Protein AF-A0A0F9LXF5-F1 (afdb_monomer)

Structure (mmCIF, N/CA/C/O backbone):
data_AF-A0A0F9LXF5-F1
#
_entry.id   AF-A0A0F9LXF5-F1
#
loop_
_atom_site.group_PDB
_atom_site.id
_atom_site.type_symbol
_atom_site.label_atom_id
_atom_site.label_alt_id
_atom_site.label_comp_id
_atom_site.label_asym_id
_atom_site.label_entity_id
_atom_site.label_seq_id
_atom_site.pdbx_PDB_ins_code
_atom_site.Cartn_x
_atom_site.Cartn_y
_atom_site.Cartn_z
_atom_site.occupancy
_atom_site.B_iso_or_equiv
_atom_site.auth_seq_id
_atom_site.auth_comp_id
_atom_site.auth_asym_id
_atom_site.auth_atom_id
_atom_site.pdbx_PDB_model_num
ATOM 1 N N . LEU A 1 1 ? 42.926 25.439 -6.294 1.00 53.28 1 LEU A N 1
ATOM 2 C CA . LEU A 1 1 ? 42.574 25.964 -4.947 1.00 53.28 1 LEU A CA 1
ATOM 3 C C . LEU A 1 1 ? 41.139 26.490 -4.912 1.00 53.28 1 LEU A C 1
ATOM 5 O O . LEU A 1 1 ? 40.412 26.083 -4.019 1.00 53.28 1 LEU A O 1
ATOM 9 N N . LYS A 1 2 ? 40.714 27.296 -5.898 1.00 49.69 2 LYS A N 1
ATOM 10 C CA . LYS A 1 2 ? 39.335 27.801 -6.034 1.00 49.69 2 LYS A CA 1
ATOM 11 C C . LYS A 1 2 ? 38.278 26.681 -6.159 1.00 49.69 2 LYS A C 1
ATOM 13 O O . LYS A 1 2 ? 37.368 26.629 -5.345 1.00 49.69 2 LYS A O 1
ATOM 18 N N . ASP A 1 3 ? 38.524 25.688 -7.016 1.00 55.06 3 ASP A N 1
ATOM 19 C CA . ASP A 1 3 ? 37.596 24.559 -7.252 1.00 55.06 3 ASP A CA 1
ATOM 20 C C . ASP A 1 3 ? 37.385 23.646 -6.032 1.00 55.06 3 ASP A C 1
ATOM 22 O O . ASP A 1 3 ? 36.335 23.033 -5.864 1.00 55.06 3 ASP A O 1
ATOM 26 N N . LYS A 1 4 ? 38.386 23.555 -5.145 1.00 49.53 4 LYS A N 1
ATOM 27 C CA . LYS A 1 4 ? 38.306 22.727 -3.932 1.00 49.53 4 LYS A CA 1
ATOM 28 C C . LYS A 1 4 ? 37.490 23.421 -2.839 1.00 49.53 4 LYS A C 1
ATOM 30 O O . LYS A 1 4 ? 36.752 22.753 -2.129 1.00 49.53 4 LYS A O 1
ATOM 35 N N . ALA A 1 5 ? 37.597 24.748 -2.742 1.00 59.91 5 ALA A N 1
ATOM 36 C CA . ALA A 1 5 ? 36.804 25.559 -1.823 1.00 59.91 5 ALA A CA 1
ATOM 37 C C . ALA A 1 5 ? 35.331 25.637 -2.261 1.00 59.91 5 ALA A C 1
ATOM 39 O O . ALA A 1 5 ? 34.446 25.508 -1.421 1.00 59.91 5 ALA A O 1
ATOM 40 N N . GLU A 1 6 ? 35.068 25.754 -3.567 1.00 57.28 6 GLU A N 1
ATOM 41 C CA . GLU A 1 6 ? 33.707 25.701 -4.122 1.00 57.28 6 GLU A CA 1
ATOM 42 C C . GLU A 1 6 ? 33.060 24.322 -3.909 1.00 57.28 6 GLU A C 1
ATOM 44 O O . GLU A 1 6 ? 31.918 24.250 -3.461 1.00 57.28 6 GLU A O 1
ATOM 49 N N . ALA A 1 7 ? 33.799 23.224 -4.113 1.00 48.12 7 ALA A N 1
ATOM 50 C CA . ALA A 1 7 ? 33.309 21.871 -3.832 1.00 48.12 7 ALA A CA 1
ATOM 51 C C . ALA A 1 7 ? 33.022 21.631 -2.337 1.00 48.12 7 ALA A C 1
ATOM 53 O O . ALA A 1 7 ? 32.043 20.976 -1.982 1.00 48.12 7 ALA A O 1
ATOM 54 N N . GLU A 1 8 ? 33.854 22.171 -1.444 1.00 48.72 8 GLU A N 1
ATOM 55 C CA . GLU A 1 8 ? 33.667 22.041 0.004 1.00 48.72 8 GLU A CA 1
ATOM 56 C C . GLU A 1 8 ? 32.486 22.888 0.509 1.00 48.72 8 GLU A C 1
ATOM 58 O O . GLU A 1 8 ? 31.753 22.470 1.406 1.00 48.72 8 GLU A O 1
ATOM 63 N N . GLN A 1 9 ? 32.259 24.057 -0.096 1.00 51.59 9 GLN A N 1
ATOM 64 C CA . GLN A 1 9 ? 31.122 24.923 0.203 1.00 51.59 9 GLN A CA 1
ATOM 65 C C . GLN A 1 9 ? 29.806 24.334 -0.330 1.00 51.59 9 GLN A C 1
ATOM 67 O O . GLN A 1 9 ? 28.830 24.294 0.416 1.00 51.59 9 GLN A O 1
ATOM 72 N N . LEU A 1 10 ? 29.807 23.772 -1.546 1.00 46.97 10 LEU A N 1
ATOM 73 C CA . LEU A 1 10 ? 28.697 22.978 -2.090 1.00 46.97 10 LEU A CA 1
ATOM 74 C C . LEU A 1 10 ? 28.394 21.758 -1.216 1.00 46.97 10 LEU A C 1
ATOM 76 O O . LEU A 1 10 ? 27.234 21.486 -0.938 1.00 46.97 10 LEU A O 1
ATOM 80 N N . SER A 1 11 ? 29.417 21.048 -0.730 1.00 36.66 11 SER A N 1
ATOM 81 C CA . SER A 1 11 ? 29.239 19.903 0.169 1.00 36.66 11 SER A CA 1
ATOM 82 C C . SER A 1 11 ? 28.627 20.308 1.513 1.00 36.66 11 SER A C 1
ATOM 84 O O . SER A 1 11 ? 27.699 19.650 1.974 1.00 36.66 11 SER A O 1
ATOM 86 N N . LYS A 1 12 ? 29.086 21.404 2.129 1.00 47.91 12 LYS A N 1
ATOM 87 C CA . LYS A 1 12 ? 28.507 21.921 3.383 1.00 47.91 12 LYS A CA 1
ATOM 88 C C . LYS A 1 12 ? 27.083 22.432 3.190 1.00 47.91 12 LYS A C 1
ATOM 90 O O . LYS A 1 12 ? 26.243 22.194 4.053 1.00 47.91 12 LYS A O 1
ATOM 95 N N . GLN A 1 13 ? 26.802 23.083 2.063 1.00 48.56 13 GLN A N 1
ATOM 96 C CA . GLN A 1 13 ? 25.459 23.527 1.709 1.00 48.56 13 GLN A CA 1
ATOM 97 C C . GLN A 1 13 ? 24.528 22.333 1.464 1.00 48.56 13 GLN A C 1
ATOM 99 O O . GLN A 1 13 ? 23.449 22.306 2.037 1.00 48.56 13 GLN A O 1
ATOM 104 N N . LEU A 1 14 ? 24.976 21.300 0.744 1.00 48.25 14 LEU A N 1
ATOM 105 C CA . LEU A 1 14 ? 24.250 20.038 0.570 1.00 48.25 14 LEU A CA 1
ATOM 106 C C . LEU A 1 14 ? 23.998 19.330 1.900 1.00 48.25 14 LEU A C 1
ATOM 108 O O . LEU A 1 14 ? 22.907 18.825 2.098 1.00 48.25 14 LEU A O 1
ATOM 112 N N . VAL A 1 15 ? 24.963 19.299 2.823 1.00 55.31 15 VAL A N 1
ATOM 113 C CA . VAL A 1 15 ? 24.780 18.707 4.162 1.00 55.31 15 VAL A CA 1
ATOM 114 C C . VAL A 1 15 ? 23.788 19.521 4.999 1.00 55.31 15 VAL A C 1
ATOM 116 O O . VAL A 1 15 ? 22.967 18.939 5.700 1.00 55.31 15 VAL A O 1
ATOM 119 N N . TYR A 1 16 ? 23.829 20.851 4.919 1.00 53.12 16 TYR A N 1
ATOM 120 C CA . TYR A 1 16 ? 22.920 21.746 5.638 1.00 53.12 16 TYR A CA 1
ATOM 121 C C . TYR A 1 16 ? 21.494 21.728 5.069 1.00 53.12 16 TYR A C 1
ATOM 123 O O . TYR A 1 16 ? 20.533 21.595 5.826 1.00 53.12 16 TYR A O 1
ATOM 131 N N . GLU A 1 17 ? 21.337 21.802 3.748 1.00 51.81 17 GLU A N 1
ATOM 132 C CA . GLU A 1 17 ? 20.060 21.608 3.057 1.00 51.81 17 GLU A CA 1
ATOM 133 C C . GLU A 1 17 ? 19.538 20.197 3.312 1.00 51.81 17 GLU A C 1
ATOM 135 O O . GLU A 1 17 ? 18.378 20.046 3.686 1.00 51.81 17 GLU A O 1
ATOM 140 N N . ALA A 1 18 ? 20.408 19.182 3.234 1.00 48.12 18 ALA A N 1
ATOM 141 C CA . ALA A 1 18 ? 20.049 17.816 3.571 1.00 48.12 18 ALA A CA 1
ATOM 142 C C . ALA A 1 18 ? 19.570 17.717 5.006 1.00 48.12 18 ALA A C 1
ATOM 144 O O . ALA A 1 18 ? 18.571 17.045 5.141 1.00 48.12 18 ALA A O 1
ATOM 145 N N . ALA A 1 19 ? 20.198 18.376 6.000 1.00 53.16 19 ALA A N 1
ATOM 146 C CA . ALA A 1 19 ? 19.853 18.386 7.435 1.00 53.16 19 ALA A CA 1
ATOM 147 C C . ALA A 1 19 ? 18.559 19.162 7.770 1.00 53.16 19 ALA A C 1
ATOM 149 O O . ALA A 1 19 ? 17.773 18.743 8.625 1.00 53.16 19 ALA A O 1
ATOM 150 N N . THR A 1 20 ? 18.328 20.283 7.085 1.00 55.50 20 THR A N 1
ATOM 151 C CA . THR A 1 20 ? 17.171 21.166 7.309 1.00 55.50 20 THR A CA 1
ATOM 152 C C . THR A 1 20 ? 15.931 20.626 6.585 1.00 55.50 20 THR A C 1
ATOM 154 O O . THR A 1 20 ? 14.865 20.520 7.185 1.00 55.50 20 THR A O 1
ATOM 157 N N . ALA A 1 21 ? 16.075 20.158 5.338 1.00 50.38 21 ALA A N 1
ATOM 158 C CA . ALA A 1 21 ? 15.044 19.371 4.656 1.00 50.38 21 ALA A CA 1
ATOM 159 C C . ALA A 1 21 ? 14.881 17.958 5.267 1.00 50.38 21 ALA A C 1
ATOM 161 O O . ALA A 1 21 ? 13.785 17.399 5.216 1.00 50.38 21 ALA A O 1
ATOM 162 N N . PHE A 1 22 ? 15.935 17.397 5.890 1.00 51.88 22 PHE A N 1
ATOM 163 C CA . PHE A 1 22 ? 15.955 16.075 6.559 1.00 51.88 22 PHE A CA 1
ATOM 164 C C . PHE A 1 22 ? 14.853 15.940 7.594 1.00 51.88 22 PHE A C 1
ATOM 166 O O . PHE A 1 22 ? 14.206 14.904 7.713 1.00 51.88 22 PHE A O 1
ATOM 173 N N . THR A 1 23 ? 14.739 16.975 8.424 1.00 61.56 23 THR A N 1
ATOM 174 C CA . THR A 1 23 ? 14.077 16.877 9.717 1.00 61.56 23 THR A CA 1
ATOM 175 C C . THR A 1 23 ? 12.740 17.568 9.698 1.00 61.56 23 THR A C 1
ATOM 177 O O . THR A 1 23 ? 11.857 17.081 10.381 1.00 61.56 23 THR A O 1
ATOM 180 N N . ASP A 1 24 ? 12.542 18.624 8.905 1.00 78.81 24 ASP A N 1
ATOM 181 C CA . ASP A 1 24 ? 11.239 19.282 8.851 1.00 78.81 24 ASP A CA 1
ATOM 182 C C . ASP A 1 24 ? 10.319 18.644 7.809 1.00 78.81 24 ASP A C 1
ATOM 184 O O . ASP A 1 24 ? 9.189 18.294 8.121 1.00 78.81 24 ASP A O 1
ATOM 188 N N . GLU A 1 25 ? 10.782 18.401 6.579 1.00 88.31 25 GLU A N 1
ATOM 189 C CA . GLU A 1 25 ? 9.881 17.941 5.519 1.00 88.31 25 GLU A CA 1
ATOM 190 C C . GLU A 1 25 ? 9.380 16.507 5.735 1.00 88.31 25 GLU A C 1
ATOM 192 O O . GLU A 1 25 ? 8.166 16.277 5.740 1.00 88.31 25 GLU A O 1
ATOM 197 N N . ALA A 1 26 ? 10.292 15.547 5.913 1.00 86.94 26 ALA A N 1
ATOM 198 C CA . ALA A 1 26 ? 9.912 14.154 6.130 1.00 86.94 26 ALA A CA 1
ATOM 199 C C . ALA A 1 26 ? 9.060 14.024 7.405 1.00 86.94 26 ALA A C 1
ATOM 201 O O . ALA A 1 26 ? 7.998 13.405 7.379 1.00 86.94 26 ALA A O 1
ATOM 202 N N . PHE A 1 27 ? 9.461 14.686 8.495 1.00 88.19 27 PHE A N 1
ATOM 203 C CA . PHE A 1 27 ? 8.696 14.722 9.744 1.00 88.19 27 PHE A CA 1
ATOM 204 C C . PHE A 1 27 ? 7.315 15.353 9.561 1.00 88.19 27 PHE A C 1
ATOM 206 O O . PHE A 1 27 ? 6.311 14.779 9.983 1.00 88.19 27 PHE A O 1
ATOM 213 N N . ARG A 1 28 ? 7.227 16.505 8.887 1.00 90.94 28 ARG A N 1
ATOM 214 C CA . ARG A 1 28 ? 5.959 17.186 8.616 1.00 90.94 28 ARG A CA 1
ATOM 215 C C . ARG A 1 28 ? 5.032 16.292 7.810 1.00 90.94 28 ARG A C 1
ATOM 217 O O . ARG A 1 28 ? 3.854 16.207 8.144 1.00 90.94 28 ARG A O 1
ATOM 224 N N . LYS A 1 29 ? 5.527 15.599 6.782 1.00 92.19 29 LYS A N 1
ATOM 225 C CA . LYS A 1 29 ? 4.716 14.672 5.973 1.00 92.19 29 LYS A CA 1
ATOM 226 C C . LYS A 1 29 ? 4.273 13.446 6.767 1.00 92.19 29 LYS A C 1
ATOM 228 O O . LYS A 1 29 ? 3.127 13.033 6.634 1.00 92.19 29 LYS A O 1
ATOM 233 N N . MET A 1 30 ? 5.138 12.919 7.630 1.00 91.56 30 MET A N 1
ATOM 234 C CA . MET A 1 30 ? 4.839 11.760 8.469 1.00 91.56 30 MET A CA 1
ATOM 235 C C . MET A 1 30 ? 3.852 12.059 9.598 1.00 91.56 30 MET A C 1
ATOM 237 O O . MET A 1 30 ? 2.934 11.272 9.814 1.00 91.56 30 MET A O 1
ATOM 241 N N . PHE A 1 31 ? 4.022 13.165 10.324 1.00 92.12 31 PHE A N 1
ATOM 242 C CA . PHE A 1 31 ? 3.368 13.360 11.626 1.00 92.12 31 PHE A CA 1
ATOM 243 C C . PHE A 1 31 ? 2.483 14.599 11.722 1.00 92.12 31 PHE A C 1
ATOM 245 O O . PHE A 1 31 ? 1.577 14.622 12.554 1.00 92.12 31 PHE A O 1
ATOM 252 N N . LEU A 1 32 ? 2.711 15.622 10.894 1.00 90.19 32 LEU A N 1
ATOM 253 C CA . LEU A 1 32 ? 1.983 16.896 10.991 1.00 90.19 32 LEU A CA 1
ATOM 254 C C . LEU A 1 32 ? 0.964 17.094 9.866 1.00 90.19 32 LEU A C 1
ATOM 256 O O . LEU A 1 32 ? -0.006 17.826 10.029 1.00 90.19 32 LEU A O 1
ATOM 260 N N . THR A 1 33 ? 1.178 16.459 8.717 1.00 91.56 33 THR A N 1
ATOM 261 C CA . THR A 1 33 ? 0.305 16.604 7.554 1.00 91.56 33 THR A CA 1
ATOM 262 C C . THR A 1 33 ? -0.944 15.758 7.750 1.00 91.56 33 THR A C 1
ATOM 264 O O . THR A 1 33 ? -0.864 14.574 8.091 1.00 91.56 33 THR A O 1
ATOM 267 N N . ASN A 1 34 ? -2.103 16.375 7.533 1.00 90.19 34 ASN A N 1
ATOM 268 C CA . ASN A 1 34 ? -3.374 15.665 7.533 1.00 90.19 34 ASN A CA 1
ATOM 269 C C . ASN A 1 34 ? -3.452 14.741 6.319 1.00 90.19 34 ASN A C 1
ATOM 271 O O . ASN A 1 34 ? -3.121 15.142 5.205 1.00 90.19 34 ASN A O 1
ATOM 275 N N . ILE A 1 35 ? -3.924 13.518 6.546 1.00 93.69 35 ILE A N 1
ATOM 276 C CA . ILE A 1 35 ? -4.134 12.544 5.479 1.00 93.69 35 ILE A CA 1
ATOM 277 C C . ILE A 1 35 ? -5.443 12.853 4.764 1.00 93.69 35 ILE A C 1
ATOM 279 O O . ILE A 1 35 ? -6.508 12.993 5.379 1.00 93.69 35 ILE A O 1
ATOM 283 N N . GLU A 1 36 ? -5.344 12.979 3.448 1.00 95.44 36 GLU A N 1
ATOM 284 C CA . GLU A 1 36 ? -6.478 13.246 2.579 1.00 95.44 36 GLU A CA 1
ATOM 285 C C . GLU A 1 36 ? -7.096 11.926 2.117 1.00 95.44 36 GLU A C 1
ATOM 287 O O . GLU A 1 36 ? -6.394 10.962 1.809 1.00 95.44 36 GLU A O 1
ATOM 292 N N . PHE A 1 37 ? -8.428 11.888 2.101 1.00 96.12 37 PHE A N 1
ATOM 293 C CA . PHE A 1 37 ? -9.204 10.774 1.571 1.00 96.12 37 PHE A CA 1
ATOM 294 C C . PHE A 1 37 ? -9.927 11.219 0.322 1.00 96.12 37 PHE A C 1
ATOM 296 O O . PHE A 1 37 ? -10.531 12.295 0.309 1.00 96.12 37 PHE A O 1
ATOM 303 N N . TYR A 1 38 ? -9.942 10.347 -0.672 1.00 97.81 38 TYR A N 1
ATOM 304 C CA . TYR A 1 38 ? -10.678 10.566 -1.901 1.00 97.81 38 TYR A CA 1
ATOM 305 C C . TYR A 1 38 ? -11.615 9.397 -2.165 1.00 97.81 38 TYR A C 1
ATOM 307 O O . TYR A 1 38 ? -11.302 8.263 -1.814 1.00 97.81 38 TYR A O 1
ATOM 315 N N . GLN A 1 39 ? -12.749 9.684 -2.791 1.00 97.69 39 GLN A N 1
ATOM 316 C CA . GLN A 1 39 ? -13.694 8.702 -3.306 1.00 97.69 39 GLN A CA 1
ATOM 317 C C . GLN A 1 39 ? -13.820 8.873 -4.817 1.00 97.69 39 GLN A C 1
ATOM 319 O O . GLN A 1 39 ? -14.006 9.999 -5.287 1.00 97.69 39 GLN A O 1
ATOM 324 N N . VAL A 1 40 ? -13.747 7.775 -5.568 1.00 97.06 40 VAL A N 1
ATOM 325 C CA . VAL A 1 40 ? -14.064 7.796 -6.998 1.00 97.06 40 VAL A CA 1
ATOM 326 C C . VAL A 1 40 ? -15.576 7.872 -7.183 1.00 97.06 40 VAL A C 1
ATOM 328 O O . VAL A 1 40 ? -16.346 7.176 -6.517 1.00 97.06 40 VAL A O 1
ATOM 331 N N . MET A 1 41 ? -16.019 8.741 -8.082 1.00 96.12 41 MET A N 1
ATOM 332 C CA . MET A 1 41 ? -17.432 8.878 -8.397 1.00 96.12 41 MET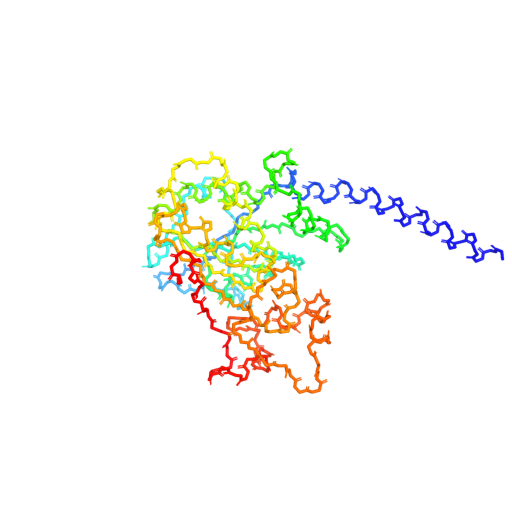 A CA 1
ATOM 333 C C . MET A 1 41 ? -17.845 7.761 -9.356 1.00 96.12 41 MET A C 1
ATOM 335 O O . MET A 1 41 ? -17.232 7.577 -10.409 1.00 96.12 41 MET A O 1
ATOM 339 N N . ARG A 1 42 ? -18.892 7.021 -8.990 1.00 93.69 42 ARG A N 1
ATOM 340 C CA . ARG A 1 42 ? -19.482 5.954 -9.805 1.00 93.69 42 ARG A CA 1
ATOM 341 C C . ARG A 1 42 ? -20.952 6.245 -10.083 1.00 93.69 42 ARG A C 1
ATOM 343 O O . ARG A 1 42 ? -21.612 6.888 -9.265 1.00 93.69 42 ARG A O 1
ATOM 350 N N . ASP A 1 43 ? -21.438 5.803 -11.237 1.00 92.44 43 ASP A N 1
ATOM 351 C CA . ASP A 1 43 ? -22.846 5.914 -11.614 1.00 92.44 43 ASP A CA 1
ATOM 352 C C . ASP A 1 43 ? -23.713 4.845 -10.917 1.00 92.44 43 ASP A C 1
ATOM 354 O O . ASP A 1 43 ? -23.230 4.032 -10.123 1.00 92.44 43 ASP A O 1
ATOM 358 N N . GLU A 1 44 ? -25.015 4.831 -11.209 1.00 88.31 44 GLU A N 1
ATOM 359 C CA . GLU A 1 44 ? -25.965 3.856 -10.648 1.00 88.31 44 GLU A CA 1
ATOM 360 C C . GLU A 1 44 ? -25.631 2.402 -11.031 1.00 88.31 44 GLU A C 1
ATOM 362 O O . GLU A 1 44 ? -25.978 1.465 -10.309 1.00 88.31 44 GLU A O 1
ATOM 367 N N . ASN A 1 45 ? -24.908 2.206 -12.137 1.00 87.75 45 ASN A N 1
ATOM 368 C CA . ASN A 1 45 ? -24.440 0.905 -12.592 1.00 87.75 45 ASN A CA 1
ATOM 369 C C . ASN A 1 45 ? -23.096 0.516 -11.963 1.00 87.75 45 ASN A C 1
ATOM 371 O O . ASN A 1 45 ? -22.643 -0.607 -12.177 1.00 87.75 45 ASN A O 1
ATOM 375 N N . GLY A 1 46 ? -22.480 1.370 -11.143 1.00 86.31 46 GLY A N 1
ATOM 376 C CA . GLY A 1 46 ? -21.171 1.141 -10.530 1.00 86.31 46 GLY A CA 1
ATOM 377 C C . GLY A 1 46 ? -19.986 1.420 -11.459 1.00 86.31 46 GLY A C 1
ATOM 378 O O . GLY A 1 46 ? -18.845 1.133 -11.087 1.00 86.31 46 GLY A O 1
ATOM 379 N N . GLU A 1 47 ? -20.227 1.989 -12.637 1.00 91.19 47 GLU A N 1
ATOM 380 C CA . GLU A 1 47 ? -19.178 2.369 -13.579 1.00 91.19 47 GLU A CA 1
ATOM 381 C C . GLU A 1 47 ? -18.539 3.695 -13.162 1.00 91.19 47 GLU A C 1
ATOM 383 O O . GLU A 1 47 ? -19.202 4.580 -12.620 1.00 91.19 47 GLU A O 1
ATOM 388 N N . VAL A 1 48 ? -17.232 3.840 -13.392 1.00 93.88 48 VAL A N 1
ATOM 389 C CA . VAL A 1 48 ? -16.497 5.067 -13.041 1.00 93.88 48 VAL A CA 1
ATOM 390 C C . VAL A 1 48 ? -16.986 6.231 -13.901 1.00 93.88 48 VAL A C 1
ATOM 392 O O . VAL A 1 48 ? -16.905 6.177 -15.129 1.00 93.88 48 VAL A O 1
ATOM 395 N N . ILE A 1 49 ? -17.420 7.312 -13.254 1.00 96.06 49 ILE A N 1
ATOM 396 C CA . ILE A 1 49 ? -17.766 8.565 -13.923 1.00 96.06 49 ILE A CA 1
ATOM 397 C C . ILE A 1 49 ? -16.472 9.269 -14.325 1.00 96.06 49 ILE A C 1
ATOM 399 O O . ILE A 1 49 ? -15.556 9.432 -13.511 1.00 96.06 49 ILE A O 1
ATOM 403 N N . LYS A 1 50 ? -16.410 9.699 -15.584 1.00 95.44 50 LYS A N 1
ATOM 404 C CA . LYS A 1 50 ? -15.241 10.356 -16.163 1.00 95.44 50 LYS A CA 1
ATOM 405 C C . LYS A 1 50 ? -15.566 11.757 -16.657 1.00 95.44 50 LYS A C 1
ATOM 407 O O . LYS A 1 50 ? -16.710 12.043 -17.004 1.00 95.44 50 LYS A O 1
ATOM 412 N N . ASP A 1 51 ? -14.554 12.610 -16.667 1.00 93.69 51 ASP A N 1
ATOM 413 C CA . ASP A 1 51 ? -14.629 13.954 -17.225 1.00 93.69 51 ASP A CA 1
ATOM 414 C C . ASP A 1 51 ? -14.484 13.957 -18.761 1.00 93.69 51 ASP A C 1
ATOM 416 O O . ASP A 1 51 ? -14.396 12.914 -19.416 1.00 93.69 51 ASP A O 1
ATOM 420 N N . GLU A 1 52 ? -14.454 15.155 -19.346 1.00 93.88 52 GLU A N 1
ATOM 421 C CA . GLU A 1 52 ? -14.275 15.370 -20.787 1.00 93.88 52 GLU A CA 1
ATOM 422 C C . GLU A 1 52 ? -12.938 14.842 -21.340 1.00 93.88 52 GLU A C 1
ATOM 424 O O . GLU A 1 52 ? -12.843 14.541 -22.530 1.00 93.88 52 GLU A O 1
ATOM 429 N N . ASN A 1 53 ? -11.932 14.659 -20.479 1.00 91.62 53 ASN A N 1
ATOM 430 C CA . ASN A 1 53 ? -10.619 14.116 -20.825 1.00 91.62 53 ASN A CA 1
ATOM 431 C C . ASN A 1 53 ? -10.536 12.596 -20.613 1.00 91.62 53 ASN A C 1
ATOM 433 O O . ASN A 1 53 ? -9.455 12.015 -20.744 1.00 91.62 53 ASN A O 1
ATOM 437 N N . ASN A 1 54 ? -11.665 11.934 -20.321 1.00 89.38 54 ASN A N 1
ATOM 438 C CA . ASN A 1 54 ? -11.744 10.507 -20.005 1.00 89.38 54 ASN A CA 1
ATOM 439 C C . ASN A 1 54 ? -10.934 10.133 -18.741 1.00 89.38 54 ASN A C 1
ATOM 441 O O . ASN A 1 54 ? -10.512 8.981 -18.587 1.00 89.38 54 ASN A O 1
ATOM 445 N N . GLU A 1 55 ? -10.744 11.082 -17.820 1.00 90.94 55 GLU A N 1
ATOM 446 C CA . GLU A 1 55 ? -10.158 10.853 -16.500 1.00 90.94 55 GLU A CA 1
ATOM 447 C C . GLU A 1 55 ? -11.252 10.650 -15.446 1.00 90.94 55 GLU A C 1
ATOM 449 O O . GLU A 1 55 ? -12.325 11.244 -15.506 1.00 90.94 55 GLU A O 1
ATOM 454 N N . ALA A 1 56 ? -11.007 9.767 -14.476 1.00 95.06 56 ALA A N 1
ATOM 455 C CA . ALA A 1 56 ? -11.968 9.479 -13.415 1.00 95.06 56 ALA A CA 1
ATOM 456 C C . ALA A 1 56 ? -12.194 10.703 -12.517 1.00 95.06 56 ALA A C 1
ATOM 458 O O . ALA A 1 56 ? -11.234 11.344 -12.088 1.00 95.06 56 ALA A O 1
ATOM 459 N N . ILE A 1 57 ? -13.449 10.979 -12.163 1.00 96.62 57 ILE A N 1
ATOM 460 C CA . ILE A 1 57 ? -13.787 12.064 -11.239 1.00 96.62 57 ILE A CA 1
ATOM 461 C C . ILE A 1 57 ? -13.647 11.568 -9.800 1.00 96.62 57 ILE A C 1
ATOM 463 O O . ILE A 1 57 ? -14.242 10.563 -9.411 1.00 96.62 57 ILE A O 1
ATOM 467 N N . TRP A 1 58 ? -12.894 12.313 -8.991 1.00 97.38 58 TRP A N 1
ATOM 468 C CA . TRP A 1 58 ? -12.685 12.026 -7.574 1.00 97.38 58 TRP A CA 1
ATOM 469 C C . TRP A 1 58 ? -13.177 13.169 -6.700 1.00 97.38 58 TRP A C 1
ATOM 471 O O . TRP A 1 58 ? -12.962 14.343 -7.001 1.00 97.38 58 TRP A O 1
ATOM 481 N N . LYS A 1 59 ? -13.775 12.818 -5.566 1.00 97.06 59 LYS A N 1
ATOM 482 C CA . LYS A 1 59 ? -14.190 13.756 -4.528 1.00 97.06 59 LYS A CA 1
ATOM 483 C C . LYS A 1 59 ? -13.306 13.596 -3.298 1.00 97.06 59 LYS A C 1
ATOM 485 O O . LYS A 1 59 ? -13.174 12.492 -2.777 1.00 97.06 59 LYS A O 1
ATOM 490 N N . LYS A 1 60 ? -12.755 14.701 -2.792 1.00 97.56 60 LYS A N 1
ATOM 491 C CA . LYS A 1 60 ? -12.115 14.738 -1.471 1.00 97.56 60 LYS A CA 1
ATOM 492 C C . LYS A 1 60 ? -13.179 14.624 -0.379 1.00 97.56 60 LYS 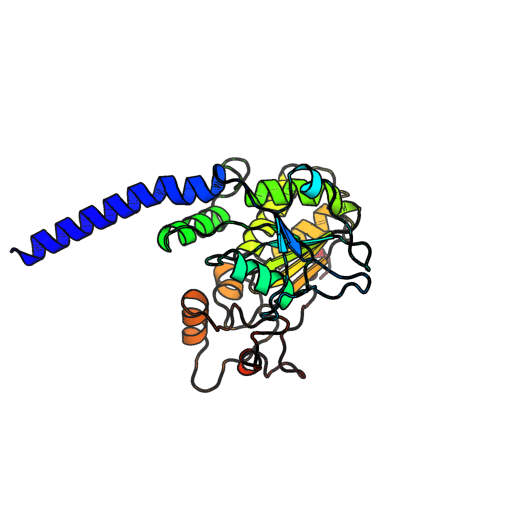A C 1
ATOM 494 O O . LYS A 1 60 ? -14.151 15.377 -0.395 1.00 97.56 60 LYS A O 1
ATOM 499 N N . LEU A 1 61 ? -12.984 13.702 0.559 1.00 96.88 61 LEU A N 1
ATOM 500 C CA . LEU A 1 61 ? -13.930 13.448 1.641 1.00 96.88 61 LEU A CA 1
ATOM 501 C C . LEU A 1 61 ? -13.730 14.401 2.819 1.00 96.88 61 LEU A C 1
ATOM 503 O O . LEU A 1 61 ? -12.599 14.686 3.229 1.00 96.88 61 LEU A O 1
ATOM 507 N N . THR A 1 62 ? -14.844 14.828 3.410 1.00 95.25 62 THR A N 1
ATOM 508 C CA . THR A 1 62 ? -14.852 15.478 4.726 1.00 95.25 62 THR A CA 1
ATOM 509 C C . THR A 1 62 ? -14.587 14.462 5.839 1.00 95.25 62 THR A C 1
ATOM 511 O O . THR A 1 62 ? -14.685 13.250 5.635 1.00 95.25 62 THR A O 1
ATOM 514 N N . ASP A 1 63 ? -14.277 14.930 7.050 1.00 89.56 63 ASP A N 1
ATOM 515 C CA . ASP A 1 63 ? -14.066 14.027 8.189 1.00 89.56 63 ASP A CA 1
ATOM 516 C C . ASP A 1 63 ? -15.321 13.213 8.541 1.00 89.56 63 ASP A C 1
ATOM 518 O O . ASP A 1 63 ? -15.205 12.052 8.929 1.00 89.56 63 ASP A O 1
ATOM 522 N N . GLU A 1 64 ? -16.518 13.768 8.337 1.00 91.31 64 GLU A N 1
ATOM 523 C CA . GLU A 1 64 ? -17.779 13.037 8.503 1.00 91.31 64 GLU A CA 1
ATOM 524 C C . GLU A 1 64 ? -17.937 11.931 7.448 1.00 91.31 64 GLU A C 1
ATOM 526 O O . GLU A 1 64 ? -18.329 10.807 7.769 1.00 91.31 64 GLU A O 1
ATOM 531 N N . GLU A 1 65 ? -17.581 12.210 6.194 1.00 94.81 65 GLU A N 1
ATOM 532 C CA . GLU A 1 65 ? -17.676 11.236 5.103 1.00 94.81 65 GLU A CA 1
ATOM 533 C C . GLU A 1 65 ? -16.666 10.095 5.258 1.00 94.81 65 GLU A C 1
ATOM 535 O O . GLU A 1 65 ? -17.022 8.938 5.036 1.00 94.81 65 GLU A O 1
ATOM 540 N N . LYS A 1 66 ? -15.444 10.374 5.740 1.00 90.50 66 LYS A N 1
ATOM 541 C CA . LYS A 1 66 ? -14.449 9.336 6.093 1.00 90.50 66 LYS A CA 1
ATOM 542 C C . LYS A 1 66 ? -15.001 8.336 7.111 1.00 90.50 66 LYS A C 1
ATOM 544 O O . LYS A 1 66 ? -14.656 7.153 7.111 1.00 90.50 66 LYS A O 1
ATOM 549 N N . GLN A 1 67 ? -15.881 8.804 7.991 1.00 88.75 67 GLN A N 1
ATOM 550 C CA . GLN A 1 67 ? -16.537 7.976 8.991 1.00 88.75 67 GLN A CA 1
ATOM 551 C C . GLN A 1 67 ? -17.754 7.220 8.444 1.00 88.75 67 GLN A C 1
ATOM 553 O O . GLN A 1 67 ? -18.303 6.391 9.161 1.00 88.75 67 GLN A O 1
ATOM 558 N N . ASN A 1 68 ? -18.181 7.434 7.205 1.00 94.31 68 ASN A N 1
ATOM 559 C CA . ASN A 1 68 ? -19.384 6.810 6.653 1.00 94.31 68 ASN A CA 1
ATOM 560 C C . ASN A 1 68 ? -19.142 6.308 5.221 1.00 94.31 68 ASN A C 1
ATOM 562 O O . ASN A 1 68 ? -19.927 6.573 4.310 1.00 94.31 68 ASN A O 1
ATOM 566 N N . LEU A 1 69 ? -18.040 5.574 5.037 1.00 95.81 69 LEU A N 1
ATOM 567 C CA . LEU A 1 69 ? -17.697 4.925 3.774 1.00 95.81 69 LEU A CA 1
ATOM 568 C C . LEU A 1 69 ? -18.773 3.904 3.413 1.00 95.81 69 LEU A C 1
ATOM 570 O O . LEU A 1 69 ? -19.276 3.167 4.269 1.00 95.81 69 LEU A O 1
ATOM 574 N N . LYS A 1 70 ? -19.118 3.871 2.131 1.00 94.44 70 LYS A N 1
ATOM 575 C CA . LYS A 1 70 ? -20.150 2.998 1.591 1.00 94.44 70 LYS A CA 1
ATOM 576 C C . LYS A 1 70 ? -19.486 1.757 1.002 1.00 94.44 70 LYS A C 1
ATOM 578 O O . LYS A 1 70 ? -18.478 1.896 0.313 1.00 94.44 70 LYS A O 1
ATOM 583 N N . PRO A 1 71 ? -20.017 0.558 1.271 1.00 93.56 71 PRO A N 1
ATOM 584 C CA . PRO A 1 71 ? -19.527 -0.634 0.607 1.00 93.56 71 PRO A CA 1
ATOM 585 C C . PRO A 1 71 ? -19.883 -0.610 -0.885 1.00 93.56 71 PRO A C 1
ATOM 587 O O . PRO A 1 71 ? -20.904 -0.039 -1.280 1.00 93.56 71 PRO A O 1
ATOM 590 N N . GLY A 1 72 ? -19.051 -1.266 -1.688 1.00 89.19 72 GLY A N 1
ATOM 591 C CA . GLY A 1 72 ? -19.338 -1.587 -3.078 1.00 89.19 72 GLY A CA 1
ATOM 592 C C . GLY A 1 72 ? -20.388 -2.694 -3.210 1.00 89.19 72 GLY A C 1
ATOM 593 O O . GLY A 1 72 ? -20.992 -3.154 -2.236 1.00 89.19 72 GLY A O 1
ATOM 594 N N . LYS A 1 73 ? -20.606 -3.160 -4.445 1.00 87.94 73 LYS A N 1
ATOM 595 C CA . LYS A 1 73 ? -21.609 -4.198 -4.764 1.00 87.94 73 LYS A CA 1
ATOM 596 C C . LYS A 1 73 ? -21.353 -5.544 -4.076 1.00 87.94 73 LYS A C 1
ATOM 598 O O . LYS A 1 73 ? -22.282 -6.326 -3.902 1.00 87.94 73 LYS A O 1
ATOM 603 N N . ASP A 1 74 ? -20.112 -5.815 -3.687 1.00 91.62 74 ASP A N 1
ATOM 604 C CA . ASP A 1 74 ? -19.696 -7.017 -2.960 1.00 91.62 74 ASP A CA 1
ATOM 605 C C . ASP A 1 74 ? -19.859 -6.891 -1.432 1.00 91.62 74 ASP A C 1
ATOM 607 O O . ASP A 1 74 ? -19.424 -7.767 -0.685 1.00 91.62 74 ASP A O 1
ATOM 611 N N . ASN A 1 75 ? -20.514 -5.822 -0.963 1.00 93.75 75 ASN A N 1
ATOM 612 C CA . ASN A 1 75 ? -20.703 -5.476 0.446 1.00 93.75 75 ASN A CA 1
ATOM 613 C C . ASN A 1 75 ? -19.398 -5.196 1.213 1.00 93.75 75 ASN A C 1
ATOM 615 O O . ASN A 1 75 ? -19.402 -5.207 2.446 1.00 93.75 75 ASN A O 1
ATOM 619 N N . LYS A 1 76 ? -18.293 -4.907 0.516 1.00 96.06 76 LYS A N 1
ATOM 620 C CA . LYS A 1 76 ? -17.016 -4.530 1.132 1.00 96.06 76 LYS A CA 1
ATOM 621 C C . LYS A 1 76 ? -16.656 -3.092 0.797 1.00 96.06 76 LYS A C 1
ATOM 623 O O . LYS A 1 76 ? -17.027 -2.567 -0.245 1.00 96.06 76 LYS A O 1
ATOM 628 N N . VAL A 1 77 ? -15.946 -2.432 1.702 1.00 97.06 77 VAL A N 1
ATOM 629 C CA . VAL A 1 77 ? -15.330 -1.128 1.423 1.00 97.06 77 VAL A CA 1
ATOM 630 C C . VAL A 1 77 ? -13.961 -1.378 0.793 1.00 97.06 77 VAL A C 1
ATOM 632 O O . VAL A 1 77 ? -13.182 -2.128 1.371 1.00 97.06 77 VAL A O 1
ATOM 635 N N . HIS A 1 78 ? -13.659 -0.762 -0.353 1.00 97.44 78 HIS A N 1
ATOM 636 C CA . HIS A 1 78 ? -12.391 -0.951 -1.076 1.00 97.44 78 HIS A CA 1
ATOM 637 C C . HIS A 1 78 ? -11.506 0.282 -0.948 1.00 97.44 78 HIS A C 1
ATOM 639 O O . HIS A 1 78 ? -11.901 1.375 -1.359 1.00 97.44 78 HIS A O 1
ATOM 645 N N . ILE A 1 79 ? -10.320 0.122 -0.368 1.00 97.81 79 ILE A N 1
ATOM 646 C CA . ILE A 1 79 ? -9.444 1.238 -0.009 1.00 97.81 79 ILE A CA 1
ATOM 647 C C . ILE A 1 79 ? -8.041 1.005 -0.543 1.00 97.81 79 ILE A C 1
ATOM 649 O O . ILE A 1 79 ? -7.424 -0.003 -0.227 1.00 97.81 79 ILE A O 1
ATOM 653 N N . PHE A 1 80 ? -7.503 1.986 -1.259 1.00 98.00 80 PHE A N 1
ATOM 654 C CA . PHE A 1 80 ? -6.135 1.974 -1.752 1.00 98.00 80 PHE A CA 1
ATOM 655 C C . PHE A 1 80 ? -5.190 2.804 -0.875 1.00 98.00 80 PHE A C 1
ATOM 657 O O . PHE A 1 80 ? -5.476 3.957 -0.550 1.00 98.00 80 PHE A O 1
ATOM 664 N N . ASN A 1 81 ? -4.028 2.232 -0.561 1.00 98.06 81 ASN A N 1
ATOM 665 C CA . ASN A 1 81 ? -2.871 2.895 0.036 1.00 98.06 81 ASN A CA 1
ATOM 666 C C . ASN A 1 81 ? -1.762 3.045 -1.018 1.00 98.06 81 ASN A C 1
ATOM 668 O O . ASN A 1 81 ? -1.243 2.047 -1.536 1.00 98.06 81 ASN A O 1
ATOM 672 N N . ASN A 1 82 ? -1.363 4.285 -1.316 1.00 95.06 82 ASN A N 1
ATOM 673 C CA . ASN A 1 82 ? -0.396 4.573 -2.377 1.00 95.06 82 ASN A CA 1
ATOM 674 C C . ASN A 1 82 ? 1.069 4.315 -1.992 1.00 95.06 82 ASN A C 1
ATOM 676 O O . ASN A 1 82 ? 1.454 4.283 -0.820 1.00 95.06 82 ASN A O 1
ATOM 680 N N . GLY A 1 83 ? 1.897 4.175 -3.028 1.00 88.19 83 GLY A N 1
ATOM 681 C CA . GLY A 1 83 ? 3.339 4.033 -2.923 1.00 88.19 83 GLY A CA 1
ATOM 682 C C . GLY A 1 83 ? 4.065 5.351 -2.665 1.00 88.19 83 GLY A C 1
ATOM 683 O O . GLY A 1 83 ? 3.467 6.395 -2.390 1.00 88.19 83 GLY A O 1
ATOM 684 N N . MET A 1 84 ? 5.392 5.279 -2.747 1.00 82.06 84 MET A N 1
ATOM 685 C CA . MET A 1 84 ? 6.236 6.468 -2.755 1.00 82.06 84 MET A CA 1
ATOM 686 C C . MET A 1 84 ? 6.221 7.148 -4.123 1.00 82.06 84 MET A C 1
ATOM 688 O O . MET A 1 84 ? 5.905 6.513 -5.128 1.00 82.06 84 MET A O 1
ATOM 692 N N . PHE A 1 85 ? 6.596 8.425 -4.166 1.00 82.44 85 PHE A N 1
ATOM 693 C CA . PHE A 1 85 ? 6.723 9.185 -5.418 1.00 82.44 85 PHE A CA 1
ATOM 694 C C . PHE A 1 85 ? 5.439 9.276 -6.252 1.00 82.44 85 PHE A C 1
ATOM 696 O O . PHE A 1 85 ? 5.477 9.474 -7.465 1.00 82.44 85 PHE A O 1
ATOM 703 N N . ASN A 1 86 ? 4.278 9.123 -5.621 1.00 82.75 86 ASN A N 1
ATOM 704 C CA . ASN A 1 86 ? 3.001 9.288 -6.296 1.00 82.75 86 ASN A CA 1
ATOM 705 C C . ASN A 1 86 ? 2.452 10.674 -5.978 1.00 82.75 86 ASN A C 1
ATOM 707 O O . ASN A 1 86 ? 2.218 11.000 -4.816 1.00 82.75 86 ASN A O 1
ATOM 711 N N . SER A 1 87 ? 2.235 11.482 -7.017 1.00 89.06 87 SER A N 1
ATOM 712 C CA . SER A 1 87 ? 1.303 12.601 -6.905 1.00 89.06 87 SER A CA 1
ATOM 713 C C . SER A 1 87 ? -0.101 12.069 -6.612 1.00 89.06 87 SER A C 1
ATOM 715 O O . SER A 1 87 ? -0.390 10.887 -6.824 1.00 89.06 87 SER A O 1
ATOM 717 N N . GLU A 1 88 ? -0.993 12.953 -6.180 1.00 92.44 88 GLU A N 1
ATOM 718 C CA . GLU A 1 88 ? -2.394 12.602 -5.948 1.00 92.44 88 GLU A CA 1
ATOM 719 C C . GLU A 1 88 ? -3.033 11.943 -7.186 1.00 92.44 88 GLU A C 1
ATOM 721 O O . GLU A 1 88 ? -3.660 10.890 -7.080 1.00 92.44 88 GLU A O 1
ATOM 726 N N . ASP A 1 89 ? -2.810 12.500 -8.378 1.00 91.69 89 ASP A N 1
ATOM 727 C CA . ASP A 1 89 ? -3.378 11.963 -9.620 1.00 91.69 89 ASP A CA 1
ATOM 728 C C . ASP A 1 89 ? -2.770 10.614 -10.011 1.00 91.69 89 ASP A C 1
ATOM 730 O O . ASP A 1 89 ? -3.475 9.724 -10.492 1.00 91.69 89 ASP A O 1
ATOM 734 N N . ALA A 1 90 ? -1.472 10.418 -9.759 1.00 89.75 90 ALA A N 1
ATOM 735 C CA . ALA A 1 90 ? -0.835 9.121 -9.953 1.00 89.75 90 ALA A CA 1
ATOM 736 C C . ALA A 1 90 ? -1.412 8.070 -8.991 1.00 89.75 90 ALA A C 1
ATOM 738 O O . ALA A 1 90 ? -1.714 6.953 -9.411 1.00 89.75 90 ALA A O 1
ATOM 739 N N . ALA A 1 91 ? -1.627 8.434 -7.723 1.00 93.31 91 ALA A N 1
ATOM 740 C CA . ALA A 1 91 ? -2.222 7.558 -6.719 1.00 93.31 91 ALA A CA 1
ATOM 741 C C . ALA A 1 91 ? -3.664 7.159 -7.081 1.00 93.31 91 ALA A C 1
ATOM 743 O O . ALA A 1 91 ? -4.005 5.980 -7.010 1.00 93.31 91 ALA A O 1
ATOM 744 N N . LYS A 1 92 ? -4.487 8.109 -7.545 1.00 94.50 92 LYS A N 1
ATOM 745 C CA . LYS A 1 92 ? -5.851 7.853 -8.043 1.00 94.50 92 LYS A CA 1
ATOM 746 C C . LYS A 1 92 ? -5.867 6.890 -9.233 1.00 94.50 92 LYS A C 1
ATOM 748 O O . LYS A 1 92 ? -6.678 5.968 -9.278 1.00 94.50 92 LYS A O 1
ATOM 753 N N . LYS A 1 93 ? -4.954 7.073 -10.195 1.00 91.06 93 LYS A N 1
ATOM 754 C CA . LYS A 1 93 ? -4.822 6.175 -11.356 1.00 91.06 93 LYS A CA 1
ATOM 755 C C . LYS A 1 93 ? -4.426 4.760 -10.926 1.00 91.06 93 LYS A C 1
ATOM 757 O O . LYS A 1 93 ? -5.019 3.799 -11.410 1.00 91.06 93 LYS A O 1
ATOM 762 N N . LEU A 1 94 ? -3.490 4.629 -9.983 1.00 89.81 94 LEU A N 1
ATOM 763 C CA . LEU A 1 94 ? -3.073 3.331 -9.439 1.00 89.81 94 LEU A CA 1
ATOM 764 C C . LEU A 1 94 ? -4.186 2.621 -8.656 1.00 89.81 94 LEU A C 1
ATOM 766 O O . LEU A 1 94 ? -4.313 1.404 -8.786 1.00 89.81 94 LEU A O 1
ATOM 770 N N . ALA A 1 95 ? -5.006 3.362 -7.902 1.00 93.19 95 ALA A N 1
ATOM 771 C CA . ALA A 1 95 ? -6.158 2.807 -7.188 1.00 93.19 95 ALA A CA 1
ATOM 772 C C . ALA A 1 95 ? -7.120 2.083 -8.146 1.00 93.19 95 ALA A C 1
ATOM 774 O O . ALA A 1 95 ? -7.550 0.960 -7.884 1.00 93.19 95 ALA A O 1
ATOM 775 N N . LEU A 1 96 ? -7.387 2.681 -9.312 1.00 91.75 96 LEU A N 1
ATOM 776 C CA . LEU A 1 96 ? -8.220 2.051 -10.337 1.00 91.75 96 LEU A CA 1
ATOM 777 C C . LEU A 1 96 ? -7.480 0.923 -11.068 1.00 91.75 96 LEU A C 1
ATOM 779 O O . LEU A 1 96 ? -8.034 -0.159 -11.233 1.00 91.75 96 LEU A O 1
ATOM 783 N N . GLN A 1 97 ? -6.223 1.140 -11.470 1.00 86.44 97 GLN A N 1
ATOM 784 C CA . GLN A 1 97 ? -5.447 0.182 -12.271 1.00 86.44 97 GLN A CA 1
ATOM 785 C C . GLN A 1 97 ? -5.222 -1.166 -11.568 1.00 86.44 97 GLN A C 1
ATOM 787 O O . GLN A 1 97 ? -5.242 -2.211 -12.221 1.00 86.44 97 GLN A O 1
ATOM 792 N N . ASN A 1 98 ? -4.944 -1.146 -10.262 1.00 83.56 98 ASN A N 1
ATOM 793 C CA . ASN A 1 98 ? -4.514 -2.345 -9.548 1.00 83.56 98 ASN A CA 1
ATOM 794 C C . ASN A 1 98 ? -5.689 -3.250 -9.170 1.00 83.56 98 ASN A C 1
ATOM 796 O O . ASN A 1 98 ? -5.589 -4.464 -9.350 1.00 83.56 98 ASN A O 1
ATOM 800 N N . HIS A 1 99 ? -6.774 -2.672 -8.643 1.00 84.31 99 HIS A N 1
ATOM 801 C CA . HIS A 1 99 ? -7.918 -3.450 -8.158 1.00 84.31 99 HIS A CA 1
ATOM 802 C C . HIS A 1 99 ? -9.247 -2.663 -8.102 1.00 84.31 99 HIS A C 1
ATOM 804 O O . HIS A 1 99 ? -10.166 -3.057 -7.398 1.00 84.31 99 HIS A O 1
ATOM 810 N N . GLN A 1 100 ? -9.391 -1.575 -8.873 1.00 88.56 100 GLN A N 1
ATOM 811 C CA . GLN A 1 100 ? -10.646 -0.806 -8.971 1.00 88.56 100 GLN A CA 1
ATOM 812 C C . GLN A 1 100 ? -11.171 -0.241 -7.633 1.00 88.56 100 GLN A C 1
ATOM 814 O O . GLN A 1 100 ? -12.384 -0.131 -7.447 1.00 88.56 100 GLN A O 1
ATOM 819 N N . SER A 1 101 ? -10.280 0.166 -6.724 1.00 93.56 101 SER A N 1
ATOM 820 C CA . SER A 1 101 ? -10.654 0.627 -5.381 1.00 93.56 101 SER A CA 1
ATOM 821 C C . SER A 1 101 ? -11.583 1.850 -5.408 1.00 93.56 101 SER A C 1
ATOM 823 O O . SER A 1 101 ? -11.429 2.752 -6.235 1.00 93.56 101 SER A O 1
ATOM 825 N N . ASP A 1 102 ? -12.523 1.911 -4.461 1.00 96.00 102 ASP A N 1
ATOM 826 C CA . ASP A 1 102 ? -13.504 3.001 -4.359 1.00 96.00 102 ASP A CA 1
ATOM 827 C C . ASP A 1 102 ? -12.954 4.237 -3.638 1.00 96.00 102 ASP A C 1
ATOM 829 O O . ASP A 1 102 ? -13.381 5.369 -3.892 1.00 96.00 102 ASP A O 1
ATOM 833 N N . TYR A 1 103 ? -12.002 4.019 -2.731 1.00 97.75 103 TYR A N 1
ATOM 834 C CA . TYR A 1 103 ? -11.418 5.049 -1.888 1.00 97.75 103 TYR A CA 1
ATOM 835 C C . TYR A 1 103 ? -9.891 5.029 -1.948 1.00 97.75 103 TYR A C 1
ATOM 837 O O . TYR A 1 103 ? -9.271 3.983 -2.123 1.00 97.75 103 TYR A O 1
ATOM 845 N N . LEU A 1 104 ? -9.279 6.192 -1.740 1.00 97.81 104 LEU A N 1
ATOM 846 C CA . LEU A 1 104 ? -7.832 6.377 -1.643 1.00 97.81 104 LEU A CA 1
ATOM 847 C C . LEU A 1 104 ? -7.495 7.049 -0.310 1.00 97.81 104 LEU A C 1
ATOM 849 O O . LEU A 1 104 ? -7.986 8.146 -0.039 1.00 97.81 104 LEU A O 1
ATOM 853 N N . ILE A 1 105 ? -6.609 6.425 0.466 1.00 97.31 105 ILE A N 1
ATOM 854 C CA . ILE A 1 105 ? -5.878 7.066 1.564 1.00 97.31 105 ILE A CA 1
ATOM 855 C C . ILE A 1 105 ? -4.584 7.614 0.978 1.00 97.31 105 ILE A C 1
ATOM 857 O O . ILE A 1 105 ? -3.650 6.857 0.707 1.00 97.31 105 ILE A O 1
ATOM 861 N N . HIS A 1 106 ? -4.521 8.924 0.754 1.00 96.81 106 HIS A N 1
ATOM 862 C CA . HIS A 1 106 ? -3.358 9.524 0.118 1.00 96.81 106 HIS A CA 1
ATOM 863 C C . HIS A 1 106 ? -2.284 9.856 1.159 1.00 96.81 106 HIS A C 1
ATOM 865 O O . HIS A 1 106 ? -2.414 10.815 1.923 1.00 96.81 106 HIS A O 1
ATOM 871 N N . PHE A 1 107 ? -1.201 9.077 1.170 1.00 95.44 107 PHE A N 1
ATOM 872 C CA . PHE A 1 107 ? 0.043 9.458 1.828 1.00 95.44 107 PHE A CA 1
ATOM 873 C C . PHE A 1 107 ? 0.776 10.454 0.914 1.00 95.44 107 PHE A C 1
ATOM 875 O O . PHE A 1 107 ? 1.296 10.041 -0.130 1.00 95.44 107 PHE A O 1
ATOM 882 N N . PRO A 1 108 ? 0.841 11.746 1.289 1.00 91.44 108 PRO A N 1
ATOM 883 C CA . PRO A 1 108 ? 1.421 12.777 0.442 1.00 91.44 108 PRO A CA 1
ATOM 884 C C . PRO A 1 108 ? 2.909 12.538 0.169 1.00 91.44 108 PRO A C 1
ATOM 886 O O . PRO A 1 108 ? 3.681 12.267 1.089 1.00 91.44 108 PRO A O 1
ATOM 889 N N . ILE A 1 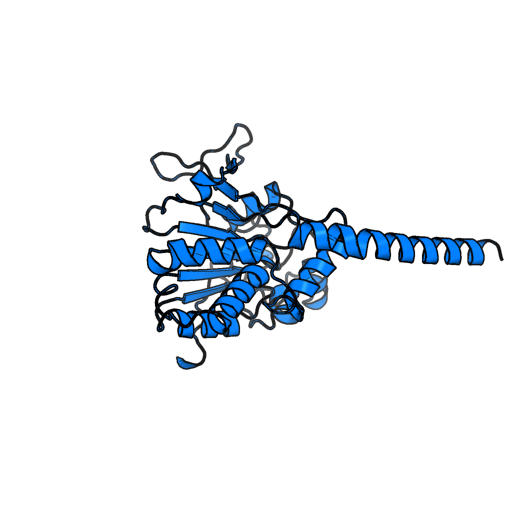109 ? 3.312 12.741 -1.086 1.00 90.88 109 ILE A N 1
ATOM 890 C CA . ILE A 1 109 ? 4.718 12.800 -1.501 1.00 90.88 109 ILE A CA 1
ATOM 891 C C . ILE A 1 109 ? 5.452 13.965 -0.813 1.00 90.88 109 ILE A C 1
ATOM 893 O O . ILE A 1 109 ? 4.863 15.025 -0.537 1.00 90.88 109 ILE A O 1
ATOM 897 N N . THR A 1 110 ? 6.739 13.788 -0.531 1.00 87.44 110 THR A N 1
ATOM 898 C CA . THR A 1 110 ? 7.647 14.884 -0.163 1.00 87.44 110 THR A CA 1
ATOM 899 C C . THR A 1 110 ? 8.053 15.715 -1.389 1.00 87.44 110 THR A C 1
ATOM 901 O O . THR A 1 110 ? 7.949 15.285 -2.534 1.00 87.44 110 THR A O 1
ATOM 904 N N . ASN A 1 111 ? 8.552 16.925 -1.168 1.00 86.75 111 ASN A N 1
ATOM 905 C CA . ASN A 1 111 ? 8.987 17.851 -2.212 1.00 86.75 111 ASN A CA 1
ATOM 906 C C . ASN A 1 111 ? 10.331 17.447 -2.841 1.00 86.75 111 ASN A C 1
ATOM 908 O O . ASN A 1 111 ? 10.727 18.017 -3.855 1.00 86.75 111 ASN A O 1
ATOM 912 N N . ASN A 1 112 ? 11.052 16.490 -2.248 1.00 80.88 112 ASN A N 1
ATOM 913 C CA . ASN A 1 112 ? 12.317 15.985 -2.772 1.00 80.88 112 ASN A CA 1
ATOM 914 C C . ASN A 1 112 ? 12.494 14.479 -2.511 1.00 80.88 112 ASN A C 1
ATOM 916 O O . ASN A 1 112 ? 11.889 13.918 -1.594 1.00 80.88 112 ASN A O 1
ATOM 920 N N . ALA A 1 113 ? 13.356 13.835 -3.302 1.00 77.56 113 ALA A N 1
ATOM 921 C CA . ALA A 1 113 ? 13.547 12.388 -3.252 1.00 77.56 113 ALA A CA 1
ATOM 922 C C . ALA A 1 113 ? 14.254 11.866 -2.004 1.00 77.56 113 ALA A C 1
ATOM 924 O O . ALA A 1 113 ? 13.943 10.769 -1.544 1.00 77.56 113 ALA A O 1
ATOM 925 N N . LEU A 1 114 ? 15.163 12.647 -1.425 1.00 77.69 114 LEU A N 1
ATOM 926 C CA . LEU A 1 114 ? 15.859 12.255 -0.207 1.00 77.69 114 LEU A CA 1
ATOM 927 C C . LEU A 1 114 ? 14.878 12.146 0.973 1.00 77.69 114 LEU A C 1
ATOM 929 O O . LEU A 1 114 ? 14.893 11.146 1.689 1.00 77.69 114 LEU A O 1
ATOM 933 N N . SER A 1 115 ? 13.985 13.125 1.138 1.00 85.25 115 SER A N 1
ATOM 934 C CA . SER A 1 115 ? 12.948 13.082 2.173 1.00 85.25 115 SER A CA 1
ATOM 935 C C . SER A 1 115 ? 11.969 11.923 1.959 1.00 85.25 115 SER A C 1
ATOM 937 O O . SER A 1 115 ? 11.575 11.289 2.934 1.00 85.25 115 SER A O 1
ATOM 939 N N . GLU A 1 116 ? 11.617 11.585 0.715 1.00 84.88 116 GLU A N 1
ATOM 940 C CA . GLU A 1 116 ? 10.709 10.461 0.432 1.00 84.88 116 GLU A CA 1
ATOM 941 C C . GLU A 1 116 ? 11.337 9.128 0.867 1.00 84.88 116 GLU A C 1
ATOM 943 O O . GLU A 1 116 ? 10.689 8.295 1.508 1.00 84.88 116 GLU A O 1
ATOM 948 N N . LEU A 1 117 ? 12.632 8.952 0.577 1.00 83.75 117 LEU A N 1
ATOM 949 C CA . LEU A 1 117 ? 13.403 7.790 1.016 1.00 83.75 117 LEU A CA 1
ATOM 950 C C . LEU A 1 117 ? 13.510 7.717 2.544 1.00 83.75 117 LEU A C 1
ATOM 952 O O . LEU A 1 117 ? 13.497 6.618 3.096 1.00 83.75 117 LEU A O 1
ATOM 956 N N . MET A 1 118 ? 13.562 8.853 3.247 1.00 85.50 118 MET A N 1
ATOM 957 C CA . MET A 1 118 ? 13.535 8.874 4.716 1.00 85.50 118 MET A CA 1
ATOM 958 C C . MET A 1 118 ? 12.196 8.437 5.279 1.00 85.50 118 MET A C 1
ATOM 960 O O . MET A 1 118 ? 12.185 7.644 6.216 1.00 85.50 118 MET A O 1
ATOM 964 N N . VAL A 1 119 ? 11.081 8.902 4.706 1.00 89.06 119 VAL A N 1
ATOM 965 C CA . VAL A 1 119 ? 9.749 8.420 5.097 1.00 89.06 119 VAL A CA 1
ATOM 966 C C . VAL A 1 119 ? 9.687 6.903 4.930 1.00 89.06 119 VAL A C 1
ATOM 968 O O . VAL A 1 119 ? 9.316 6.191 5.860 1.00 89.06 119 VAL A O 1
ATOM 971 N N . ALA A 1 120 ? 10.128 6.388 3.780 1.00 87.12 120 ALA A N 1
ATOM 972 C CA . ALA A 1 120 ? 10.159 4.952 3.523 1.00 87.12 120 ALA A CA 1
ATOM 973 C C . ALA A 1 120 ? 11.073 4.190 4.500 1.00 87.12 120 ALA A C 1
ATOM 975 O O . ALA A 1 120 ? 10.686 3.140 5.014 1.00 87.12 120 ALA A O 1
ATOM 976 N N . GLY A 1 121 ? 12.263 4.724 4.790 1.00 85.12 121 GLY A N 1
ATOM 977 C CA . GLY A 1 121 ? 13.198 4.157 5.760 1.00 85.12 121 GLY A CA 1
ATOM 978 C C . GLY A 1 121 ? 12.627 4.137 7.178 1.00 85.12 121 GLY A C 1
ATOM 979 O O . GLY A 1 121 ? 12.713 3.115 7.857 1.00 85.12 121 GLY A O 1
ATOM 980 N N . TYR A 1 122 ? 11.977 5.222 7.605 1.00 89.88 122 TYR A N 1
ATOM 981 C CA . TYR A 1 122 ? 11.297 5.293 8.895 1.00 89.88 122 TYR A CA 1
ATOM 982 C C . TYR A 1 122 ? 10.204 4.228 8.996 1.00 89.88 122 TYR A C 1
ATOM 984 O O . TYR A 1 122 ? 10.222 3.433 9.933 1.00 89.88 122 TYR A O 1
ATOM 992 N N . GLN A 1 123 ? 9.313 4.139 8.001 1.00 91.06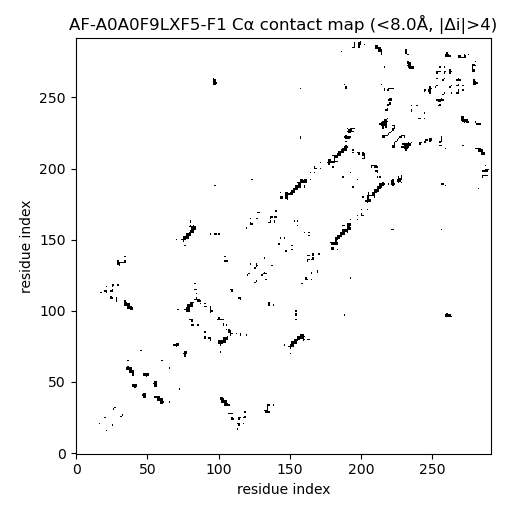 123 GLN A N 1
ATOM 993 C CA . GLN A 1 123 ? 8.272 3.107 7.979 1.00 91.06 123 GLN A CA 1
ATOM 994 C C . GLN A 1 123 ? 8.861 1.691 8.004 1.00 91.06 123 GLN A C 1
ATOM 996 O O . GLN A 1 123 ? 8.342 0.815 8.689 1.00 91.06 123 GLN A O 1
ATOM 1001 N N . LYS A 1 124 ? 9.967 1.448 7.296 1.00 89.12 124 LYS A N 1
ATOM 1002 C CA . LYS A 1 124 ? 10.574 0.116 7.235 1.00 89.12 124 LYS A CA 1
ATOM 1003 C C . LYS A 1 124 ? 11.211 -0.319 8.554 1.00 89.12 124 LYS A C 1
ATOM 1005 O O . LYS A 1 124 ? 11.069 -1.484 8.928 1.00 89.12 124 LYS A O 1
ATOM 1010 N N . PHE A 1 125 ? 11.948 0.576 9.208 1.00 85.62 125 PHE A N 1
ATOM 1011 C CA . PHE A 1 125 ? 12.877 0.200 10.277 1.00 85.62 125 PHE A CA 1
ATOM 1012 C C . PHE A 1 125 ? 12.490 0.705 11.668 1.00 85.62 125 PHE A C 1
ATOM 1014 O O . PHE A 1 125 ? 12.944 0.119 12.646 1.00 85.62 125 PHE A O 1
ATOM 1021 N N . LEU A 1 126 ? 11.696 1.775 11.773 1.00 86.44 126 LEU A N 1
ATOM 1022 C CA . LEU A 1 126 ? 11.465 2.480 13.040 1.00 86.44 126 LEU A CA 1
ATOM 1023 C C . LEU A 1 126 ? 9.985 2.573 13.429 1.00 86.44 126 LEU A C 1
ATOM 1025 O O . LEU A 1 126 ? 9.678 2.531 14.619 1.00 86.44 126 LEU A O 1
ATOM 1029 N N . GLU A 1 127 ? 9.076 2.694 12.457 1.00 88.94 127 GLU A N 1
ATOM 1030 C CA . GLU A 1 127 ? 7.651 2.928 12.714 1.00 88.94 127 GLU A CA 1
ATOM 1031 C C . GLU A 1 127 ? 7.044 1.840 13.611 1.00 88.94 127 GLU A C 1
ATOM 1033 O O . GLU A 1 127 ? 6.993 0.655 13.272 1.00 88.94 127 GLU A O 1
ATOM 1038 N N . SER A 1 128 ? 6.618 2.279 14.793 1.00 84.44 128 SER A N 1
ATOM 1039 C CA . SER A 1 128 ? 6.118 1.463 15.899 1.00 84.44 128 SER A CA 1
ATOM 1040 C C . SER A 1 128 ? 5.499 2.381 16.956 1.00 84.44 128 SER A C 1
ATOM 1042 O O . SER A 1 128 ? 5.664 3.599 16.903 1.00 84.44 128 SER A O 1
ATOM 1044 N N . GLU A 1 129 ? 4.819 1.823 17.955 1.00 81.00 129 GLU A N 1
ATOM 1045 C CA . GLU A 1 129 ? 4.253 2.628 19.045 1.00 81.00 129 GLU A CA 1
ATOM 1046 C C . GLU A 1 129 ? 5.314 3.469 19.782 1.00 81.00 129 GLU A C 1
ATOM 1048 O O . GLU A 1 129 ? 5.096 4.653 20.033 1.00 81.00 129 GLU A O 1
ATOM 1053 N N . GLY A 1 130 ? 6.489 2.893 20.066 1.00 74.62 130 GLY A N 1
ATOM 1054 C CA . GLY A 1 130 ? 7.543 3.562 20.838 1.00 74.62 130 GLY A CA 1
ATOM 1055 C C . GLY A 1 130 ? 8.270 4.689 20.095 1.00 74.62 130 GLY A C 1
ATOM 1056 O O . GLY A 1 130 ? 8.732 5.637 20.727 1.00 74.62 130 GLY A O 1
ATOM 1057 N N . PHE A 1 131 ? 8.362 4.612 18.765 1.00 77.19 131 PHE A N 1
ATOM 1058 C CA . PHE A 1 131 ? 9.026 5.631 17.937 1.00 77.19 131 PHE A CA 1
ATOM 1059 C C . PHE A 1 131 ? 8.051 6.577 17.232 1.00 77.19 131 PHE A C 1
ATOM 1061 O O . PHE A 1 131 ? 8.484 7.582 16.663 1.00 77.19 131 PHE A O 1
ATOM 1068 N N . GLY A 1 132 ? 6.754 6.271 17.279 1.00 85.75 132 GLY A N 1
ATOM 1069 C CA . GLY A 1 132 ? 5.688 7.027 16.643 1.00 85.75 132 GLY A CA 1
ATOM 1070 C C . GLY A 1 132 ? 5.091 6.320 15.425 1.00 85.75 132 GLY A C 1
ATOM 1071 O O . GLY A 1 132 ? 5.743 5.583 14.689 1.00 85.75 132 GLY A O 1
ATOM 1072 N N . LEU A 1 133 ? 3.807 6.588 15.199 1.00 92.12 133 LEU A N 1
ATOM 1073 C CA . LEU A 1 133 ? 3.100 6.171 13.993 1.00 92.12 133 LEU A CA 1
ATOM 1074 C C . LEU A 1 133 ? 2.911 7.376 13.078 1.00 92.12 133 LEU A C 1
ATOM 1076 O O . LEU A 1 133 ? 2.478 8.445 13.534 1.00 92.12 133 LEU A O 1
ATOM 1080 N N . THR A 1 134 ? 3.180 7.196 11.788 1.00 94.31 134 THR A N 1
ATOM 1081 C CA . THR A 1 134 ? 2.801 8.167 10.763 1.00 94.31 134 THR A CA 1
ATOM 1082 C C . THR A 1 134 ? 1.284 8.350 10.749 1.00 94.31 134 THR A C 1
ATOM 1084 O O . THR A 1 134 ? 0.509 7.463 11.125 1.00 94.31 134 THR A O 1
ATOM 1087 N N . ASN A 1 135 ? 0.824 9.508 10.286 1.00 95.50 135 ASN A N 1
ATOM 1088 C CA . ASN A 1 135 ? -0.603 9.786 10.182 1.00 95.50 135 ASN A CA 1
ATOM 1089 C C . ASN A 1 135 ? -1.300 8.845 9.189 1.00 95.50 135 ASN A C 1
ATOM 1091 O O . ASN A 1 135 ? -2.465 8.518 9.399 1.00 95.50 135 ASN A O 1
ATOM 1095 N N . ALA A 1 136 ? -0.593 8.342 8.170 1.00 95.62 136 ALA A N 1
ATOM 1096 C CA . ALA A 1 136 ? -1.130 7.348 7.241 1.00 95.62 136 ALA A CA 1
ATOM 1097 C C . ALA A 1 136 ? -1.435 6.008 7.931 1.00 95.62 136 ALA A C 1
ATOM 1099 O O . ALA A 1 136 ? -2.508 5.438 7.714 1.00 95.62 136 ALA A O 1
ATOM 1100 N N . VAL A 1 137 ? -0.544 5.532 8.811 1.00 96.75 137 VAL A N 1
ATOM 1101 C CA . VAL A 1 137 ? -0.797 4.337 9.635 1.00 96.75 137 VAL A CA 1
ATOM 1102 C C . VAL A 1 137 ? -1.940 4.584 10.616 1.00 96.75 137 VAL A C 1
ATOM 1104 O O . VAL A 1 137 ? -2.851 3.765 10.710 1.00 96.75 137 VAL A O 1
ATOM 1107 N N . LYS A 1 138 ? -1.965 5.740 11.292 1.00 96.06 138 LYS A N 1
ATOM 1108 C CA . LYS A 1 138 ? -3.074 6.100 12.197 1.00 96.06 138 LYS A CA 1
ATOM 1109 C C . LYS A 1 138 ? -4.428 6.081 11.492 1.00 96.06 138 LYS A C 1
ATOM 1111 O O . LYS A 1 138 ? -5.409 5.627 12.078 1.00 96.06 138 LYS A O 1
ATOM 1116 N N . GLU A 1 139 ? -4.493 6.540 10.246 1.00 95.75 139 GLU A N 1
ATOM 1117 C CA . GLU A 1 139 ? -5.751 6.553 9.501 1.00 95.75 139 GLU A CA 1
ATOM 1118 C C . GLU A 1 139 ? -6.183 5.162 9.042 1.00 95.75 139 GLU A C 1
ATOM 1120 O O . GLU A 1 139 ? -7.361 4.816 9.154 1.00 95.75 139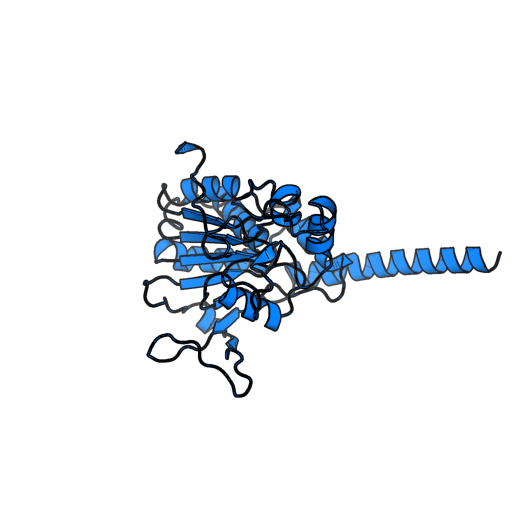 GLU A O 1
ATOM 1125 N N . ASN A 1 140 ? -5.226 4.315 8.662 1.00 96.50 140 ASN A N 1
ATOM 1126 C CA . ASN A 1 140 ? -5.486 2.902 8.404 1.00 96.50 140 ASN A CA 1
ATOM 1127 C C . ASN A 1 140 ? -5.990 2.165 9.656 1.00 96.50 140 ASN A C 1
ATOM 1129 O O . ASN A 1 140 ? -6.938 1.387 9.554 1.00 96.50 140 ASN A O 1
ATOM 1133 N N . ILE A 1 141 ? -5.442 2.452 10.845 1.00 95.25 141 ILE A N 1
ATOM 1134 C CA . ILE A 1 141 ? -5.937 1.890 12.116 1.00 95.25 141 ILE A CA 1
ATOM 1135 C C . ILE A 1 141 ? -7.419 2.234 12.312 1.00 95.25 141 ILE A C 1
ATOM 1137 O O . ILE A 1 141 ? -8.224 1.347 12.598 1.00 95.25 141 ILE A O 1
ATOM 1141 N N . LYS A 1 142 ? -7.808 3.504 12.121 1.00 94.38 142 LYS A N 1
ATOM 1142 C CA . LYS A 1 142 ? -9.208 3.943 12.283 1.00 94.38 142 LYS A CA 1
ATOM 1143 C C . LYS A 1 142 ? -10.147 3.249 11.299 1.00 94.38 142 LYS A C 1
ATOM 1145 O O . LYS A 1 142 ? -11.231 2.811 11.685 1.00 94.38 142 LYS A O 1
ATOM 1150 N N . VAL A 1 143 ? -9.736 3.144 10.038 1.00 95.25 143 VAL A N 1
ATOM 1151 C CA . VAL A 1 143 ? -10.492 2.446 8.994 1.00 95.25 143 VAL A CA 1
ATOM 1152 C C . VAL A 1 143 ? -10.681 0.975 9.344 1.00 95.25 143 VAL A C 1
ATOM 1154 O O . VAL A 1 143 ? -11.812 0.484 9.349 1.00 95.25 143 VAL A O 1
ATOM 1157 N N . ILE A 1 144 ? -9.595 0.276 9.675 1.00 95.06 144 ILE A N 1
ATOM 1158 C CA . ILE A 1 144 ? -9.631 -1.151 9.989 1.00 95.06 144 ILE A CA 1
ATOM 1159 C C . ILE A 1 144 ? -10.503 -1.411 11.218 1.00 95.06 144 ILE A C 1
ATOM 1161 O O . ILE A 1 144 ? -11.366 -2.287 11.172 1.00 95.06 144 ILE A O 1
ATOM 1165 N N . ALA A 1 145 ? -10.366 -0.608 12.276 1.00 92.75 145 ALA A N 1
ATOM 1166 C CA . ALA A 1 145 ? -11.198 -0.728 13.472 1.00 92.75 145 ALA A CA 1
ATOM 1167 C C . ALA A 1 145 ? -12.702 -0.604 13.160 1.00 92.75 145 ALA A C 1
ATOM 1169 O O . ALA A 1 145 ? -13.543 -1.232 13.808 1.00 92.75 145 ALA A O 1
ATOM 1170 N N . LYS A 1 146 ? -13.058 0.196 12.149 1.00 93.00 146 LYS A N 1
ATOM 1171 C CA . LYS A 1 146 ? -14.450 0.473 11.792 1.00 93.00 146 LYS A CA 1
ATOM 1172 C C . LYS A 1 146 ? -15.057 -0.534 10.818 1.00 93.00 146 LYS A C 1
ATOM 1174 O O . LYS A 1 146 ? -16.230 -0.895 10.979 1.00 93.00 146 LYS A O 1
ATOM 1179 N N . TYR A 1 147 ? -14.290 -0.960 9.816 1.00 94.69 147 TYR A N 1
ATOM 1180 C CA . TYR A 1 147 ? -14.791 -1.751 8.687 1.00 94.69 147 TYR A CA 1
ATOM 1181 C C . TYR A 1 147 ? -14.233 -3.179 8.626 1.00 94.69 147 TYR A C 1
ATOM 1183 O O . TYR A 1 147 ? -14.861 -4.028 7.997 1.00 94.69 147 TYR A O 1
ATOM 1191 N N . GLY A 1 148 ? -13.143 -3.501 9.332 1.00 93.50 148 GLY A N 1
ATOM 1192 C CA . GLY A 1 148 ? -12.480 -4.814 9.270 1.00 93.50 148 GLY A CA 1
ATOM 1193 C C . GLY A 1 148 ? -13.375 -6.003 9.644 1.00 93.50 148 GLY A C 1
ATOM 1194 O O . GLY A 1 148 ? -13.221 -7.093 9.100 1.00 93.50 148 GLY A O 1
ATOM 1195 N N . LYS A 1 149 ? -14.378 -5.792 10.507 1.00 92.12 149 LYS A N 1
ATOM 1196 C CA . LYS A 1 149 ? -15.394 -6.802 10.865 1.00 92.12 149 LYS A CA 1
ATOM 1197 C C . LYS A 1 149 ? -16.679 -6.737 10.034 1.00 92.12 149 LYS A C 1
ATOM 1199 O O . LYS A 1 149 ? -17.590 -7.520 10.271 1.00 92.12 149 LYS A O 1
ATOM 1204 N N . LYS A 1 150 ? -16.810 -5.752 9.147 1.00 92.69 150 LYS A N 1
ATOM 1205 C CA . LYS A 1 150 ? -18.008 -5.538 8.318 1.00 92.69 150 LYS A CA 1
ATOM 1206 C C . LYS A 1 150 ? -17.803 -6.007 6.880 1.00 92.69 150 LYS A C 1
ATOM 1208 O O . LYS A 1 150 ? -18.776 -6.369 6.235 1.00 92.69 150 LYS A O 1
ATOM 1213 N N . GLY A 1 151 ? -16.556 -6.003 6.415 1.00 95.50 151 GLY A N 1
ATOM 1214 C CA .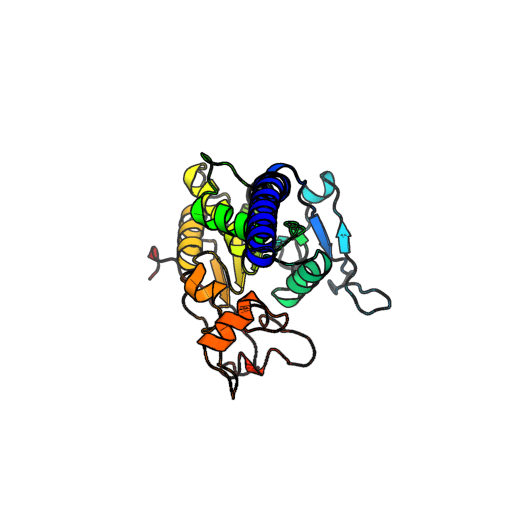 GLY A 1 151 ? -16.187 -6.234 5.025 1.00 95.50 151 GLY A CA 1
ATOM 1215 C C . GLY A 1 151 ? -15.288 -5.100 4.556 1.00 95.50 151 GLY A C 1
ATOM 1216 O O . GLY A 1 151 ? -15.760 -3.991 4.304 1.00 95.50 151 GLY A O 1
ATOM 1217 N N . LEU A 1 152 ? -13.990 -5.369 4.475 1.00 97.25 152 LEU A N 1
ATOM 1218 C CA . LEU A 1 152 ? -12.977 -4.393 4.093 1.00 97.25 152 LEU A CA 1
ATOM 1219 C C . LEU A 1 152 ? -11.963 -5.054 3.163 1.00 97.25 152 LEU A C 1
ATOM 1221 O O . LEU A 1 152 ? -11.474 -6.145 3.446 1.00 97.25 152 LEU A O 1
ATOM 1225 N N . ILE A 1 153 ? -11.640 -4.364 2.079 1.00 97.69 153 ILE A N 1
ATOM 1226 C CA . ILE A 1 153 ? -10.516 -4.667 1.206 1.00 97.69 153 ILE A CA 1
ATOM 1227 C C . ILE A 1 153 ? -9.522 -3.516 1.306 1.00 97.69 153 ILE A C 1
ATOM 1229 O O . ILE A 1 153 ? -9.894 -2.350 1.146 1.00 97.69 153 ILE A O 1
ATOM 1233 N N . ILE A 1 154 ? -8.262 -3.853 1.583 1.00 98.06 154 ILE A N 1
ATOM 1234 C CA . ILE A 1 154 ? -7.148 -2.911 1.493 1.00 98.06 154 ILE A CA 1
ATOM 1235 C C . ILE A 1 154 ? -6.246 -3.308 0.336 1.00 98.06 154 ILE A C 1
ATOM 1237 O O . ILE A 1 154 ? -5.587 -4.344 0.366 1.00 98.06 154 ILE A O 1
ATOM 1241 N N . ASP A 1 155 ? -6.169 -2.427 -0.644 1.00 96.69 155 ASP A N 1
ATOM 1242 C CA . ASP A 1 155 ? -5.244 -2.491 -1.756 1.00 96.69 155 ASP A CA 1
ATOM 1243 C C . ASP A 1 155 ? -4.003 -1.659 -1.429 1.00 96.69 155 ASP A C 1
ATOM 1245 O O . ASP A 1 155 ? -4.088 -0.543 -0.914 1.00 96.69 155 ASP A O 1
ATOM 1249 N N . ALA A 1 156 ? -2.820 -2.187 -1.715 1.00 96.81 156 ALA A N 1
ATOM 1250 C CA . ALA A 1 156 ? -1.577 -1.567 -1.292 1.00 96.81 156 ALA A CA 1
ATOM 1251 C C . ALA A 1 156 ? -0.485 -1.716 -2.349 1.00 96.81 156 ALA A C 1
ATOM 1253 O O . ALA A 1 156 ? -0.102 -2.825 -2.716 1.00 96.81 156 ALA A O 1
ATOM 1254 N N . HIS A 1 157 ? 0.071 -0.594 -2.805 1.00 94.12 157 HIS A N 1
ATOM 1255 C CA . HIS A 1 157 ? 1.179 -0.589 -3.764 1.00 94.12 157 HIS A CA 1
ATOM 1256 C C . HIS A 1 157 ? 2.479 -0.140 -3.105 1.00 94.12 157 HIS A C 1
ATOM 1258 O O . HIS A 1 157 ? 2.492 0.876 -2.414 1.00 94.12 157 HIS A O 1
ATOM 1264 N N . SER A 1 158 ? 3.591 -0.843 -3.345 1.00 93.38 158 SER A N 1
ATOM 1265 C CA . SER A 1 158 ? 4.925 -0.393 -2.921 1.00 93.38 158 SER A CA 1
ATOM 1266 C C . SER A 1 158 ? 4.986 -0.063 -1.413 1.00 93.38 158 SER A C 1
ATOM 1268 O O . SER A 1 158 ? 4.708 -0.925 -0.571 1.00 93.38 158 SER A O 1
ATOM 1270 N N . ARG A 1 159 ? 5.298 1.190 -1.045 1.00 93.56 159 ARG A N 1
ATOM 1271 C CA . ARG A 1 159 ? 5.243 1.730 0.331 1.00 93.56 159 ARG A CA 1
ATOM 1272 C C . ARG A 1 159 ? 3.843 1.665 0.968 1.00 93.56 159 ARG A C 1
ATOM 1274 O O . ARG A 1 159 ? 3.733 1.542 2.186 1.00 93.56 159 ARG A O 1
ATOM 1281 N N . GLY A 1 160 ? 2.765 1.668 0.194 1.00 96.62 160 GLY A N 1
ATOM 1282 C CA . GLY A 1 160 ? 1.415 1.415 0.707 1.00 96.62 160 GLY A CA 1
ATOM 1283 C C . GLY A 1 160 ? 1.314 0.062 1.418 1.00 96.62 160 GLY A C 1
ATOM 1284 O O . GLY A 1 160 ? 0.608 -0.070 2.421 1.00 96.62 160 GLY A O 1
ATOM 1285 N N . GLY A 1 161 ? 2.109 -0.922 0.976 1.00 97.44 161 GLY A N 1
ATOM 1286 C CA . GLY A 1 161 ? 2.269 -2.206 1.657 1.00 97.44 161 GLY A CA 1
ATOM 1287 C C . GLY A 1 161 ? 2.917 -2.067 3.035 1.00 97.44 161 GLY A C 1
ATOM 1288 O O . GLY A 1 161 ? 2.456 -2.693 3.986 1.00 97.44 161 GLY A O 1
ATOM 1289 N N . MET A 1 162 ? 3.921 -1.189 3.177 1.00 96.50 162 MET A N 1
ATOM 1290 C CA . MET A 1 162 ? 4.507 -0.825 4.479 1.00 96.50 162 MET A CA 1
ATOM 1291 C C . MET A 1 162 ? 3.469 -0.203 5.411 1.00 96.50 162 MET A C 1
ATOM 1293 O O . MET A 1 162 ? 3.312 -0.667 6.534 1.00 96.50 162 MET A O 1
ATOM 1297 N N . THR A 1 163 ? 2.711 0.785 4.930 1.00 97.88 163 THR A N 1
ATOM 1298 C CA . THR A 1 163 ? 1.655 1.446 5.722 1.00 97.88 163 THR A CA 1
ATOM 1299 C C . THR A 1 163 ? 0.617 0.434 6.222 1.00 97.88 163 THR A C 1
ATOM 1301 O O . THR A 1 163 ? 0.253 0.420 7.400 1.00 97.88 163 THR A O 1
ATOM 1304 N N . THR A 1 164 ? 0.188 -0.473 5.344 1.00 98.12 164 THR A N 1
ATOM 1305 C CA . THR A 1 164 ? -0.779 -1.528 5.681 1.00 98.12 164 THR A CA 1
ATOM 1306 C C . THR A 1 164 ? -0.190 -2.536 6.674 1.00 98.12 164 THR A C 1
ATOM 1308 O O . THR A 1 164 ? -0.809 -2.858 7.687 1.00 98.12 164 THR A O 1
ATOM 1311 N N . GLY A 1 165 ? 1.035 -3.007 6.437 1.00 97.62 165 GLY A N 1
ATOM 1312 C CA . GLY A 1 165 ? 1.687 -3.997 7.295 1.00 97.62 165 GLY A CA 1
ATOM 1313 C C . GLY A 1 165 ? 2.061 -3.458 8.677 1.00 97.62 165 GLY A C 1
ATOM 1314 O O . GLY A 1 165 ? 1.869 -4.155 9.671 1.00 97.62 165 GLY A O 1
ATOM 1315 N N . ASN A 1 166 ? 2.511 -2.206 8.773 1.00 97.56 166 ASN A N 1
ATOM 1316 C CA . ASN A 1 166 ? 2.771 -1.545 10.055 1.00 97.56 166 ASN A CA 1
ATOM 1317 C C . ASN A 1 166 ? 1.483 -1.314 10.846 1.00 97.56 166 ASN A C 1
ATOM 1319 O O . ASN A 1 166 ? 1.490 -1.441 12.068 1.00 97.56 166 ASN A O 1
ATOM 1323 N N . THR A 1 167 ? 0.360 -1.075 10.162 1.00 96.94 167 THR A N 1
ATOM 1324 C CA . THR A 1 167 ? -0.955 -1.044 10.810 1.00 96.94 167 THR A CA 1
ATOM 1325 C C . THR A 1 167 ? -1.296 -2.395 11.444 1.00 96.94 167 THR A C 1
ATOM 1327 O O . THR A 1 167 ? -1.669 -2.443 12.614 1.00 96.94 167 THR A O 1
ATOM 1330 N N . LEU A 1 168 ? -1.120 -3.505 10.717 1.00 95.75 168 LEU A N 1
ATOM 1331 C CA . LEU A 1 168 ? -1.350 -4.844 11.275 1.00 95.75 168 LEU A CA 1
ATOM 1332 C C . LEU A 1 168 ? -0.393 -5.176 12.420 1.00 95.75 168 LEU A C 1
ATOM 1334 O O . LEU A 1 168 ? -0.810 -5.791 13.399 1.00 95.75 168 LEU A O 1
ATOM 1338 N N . ARG A 1 169 ? 0.879 -4.776 12.307 1.00 95.06 169 ARG A N 1
ATOM 1339 C CA . ARG A 1 169 ? 1.876 -4.965 13.366 1.00 95.06 169 ARG A CA 1
ATOM 1340 C C . ARG A 1 169 ? 1.450 -4.243 14.639 1.00 95.06 169 ARG A C 1
ATOM 1342 O O . ARG A 1 169 ? 1.382 -4.880 15.684 1.00 95.06 169 ARG A O 1
ATOM 1349 N N . PHE A 1 170 ? 1.075 -2.969 14.521 1.00 93.88 170 PHE A N 1
ATOM 1350 C CA . PHE A 1 170 ? 0.555 -2.196 15.642 1.00 93.88 170 PHE A CA 1
ATOM 1351 C C . PHE A 1 170 ? -0.673 -2.868 16.263 1.00 93.88 170 PHE A C 1
ATOM 1353 O O . PHE A 1 170 ? -0.704 -3.067 17.473 1.00 93.88 170 PHE A O 1
ATOM 1360 N N . ILE A 1 171 ? -1.653 -3.278 15.447 1.00 92.75 171 ILE A N 1
ATOM 1361 C CA . ILE A 1 171 ? -2.863 -3.953 15.940 1.00 92.75 171 ILE A CA 1
ATOM 1362 C C . ILE A 1 171 ? -2.503 -5.223 16.715 1.00 92.75 171 ILE A C 1
ATOM 1364 O O . ILE A 1 171 ? -2.985 -5.414 17.824 1.00 92.75 171 ILE A O 1
ATOM 1368 N N . ASN A 1 172 ? -1.617 -6.051 16.167 1.00 92.12 172 ASN A N 1
ATOM 1369 C CA . ASN A 1 172 ? -1.165 -7.285 16.801 1.00 92.12 172 ASN A CA 1
ATOM 1370 C C . ASN A 1 172 ? -0.442 -7.061 18.142 1.00 92.12 172 ASN A C 1
ATOM 1372 O O . ASN A 1 172 ? -0.480 -7.936 19.004 1.00 92.12 172 ASN A O 1
ATOM 1376 N N . GLU A 1 173 ? 0.271 -5.946 18.291 1.00 91.00 173 GLU A N 1
ATOM 1377 C CA . GLU A 1 173 ? 1.017 -5.604 19.508 1.00 91.00 173 GLU A CA 1
ATOM 1378 C C . GLU A 1 173 ? 0.125 -4.961 20.581 1.00 91.00 173 GLU A C 1
ATOM 1380 O O . GLU A 1 173 ? 0.390 -5.127 21.768 1.00 91.00 173 GLU A O 1
ATOM 1385 N N . ASN A 1 174 ? -0.943 -4.265 20.172 1.00 87.38 174 ASN A N 1
ATOM 1386 C CA . ASN A 1 174 ? -1.733 -3.397 21.050 1.00 87.38 174 ASN A CA 1
ATOM 1387 C C . ASN A 1 174 ? -3.184 -3.833 21.285 1.00 87.38 174 ASN A C 1
ATOM 1389 O O . ASN A 1 174 ? -3.839 -3.330 22.199 1.00 87.38 174 ASN A O 1
ATOM 1393 N N . HIS A 1 175 ? -3.720 -4.752 20.484 1.00 80.25 175 HIS A N 1
ATOM 1394 C CA . HIS A 1 175 ? -5.102 -5.202 20.600 1.00 80.25 175 HIS A CA 1
ATOM 1395 C C . HIS A 1 175 ? -5.171 -6.710 20.836 1.00 80.25 175 HIS A C 1
ATOM 1397 O O . HIS A 1 175 ? -4.608 -7.504 20.094 1.00 80.25 175 HIS A O 1
ATOM 1403 N N . ASN A 1 176 ? -5.945 -7.109 21.847 1.00 63.88 176 ASN A N 1
ATOM 1404 C CA . ASN A 1 176 ? -6.197 -8.518 22.170 1.00 63.88 176 ASN A CA 1
ATOM 1405 C C . ASN A 1 176 ? -7.465 -9.079 21.493 1.00 63.88 176 ASN A C 1
ATOM 1407 O O . ASN A 1 176 ? -7.868 -10.206 21.780 1.00 63.88 176 ASN A O 1
ATOM 1411 N N . ASP A 1 177 ? -8.131 -8.297 20.634 1.00 68.56 177 ASP A N 1
ATOM 1412 C CA . ASP A 1 177 ? -9.380 -8.701 19.978 1.00 68.56 177 ASP A CA 1
ATOM 1413 C C . ASP A 1 177 ? -9.138 -9.235 18.557 1.00 68.56 177 ASP A C 1
ATOM 1415 O O . ASP A 1 177 ? -9.142 -8.490 17.572 1.00 68.56 177 ASP A O 1
ATOM 1419 N N . ASN A 1 178 ? -9.017 -10.561 18.462 1.00 66.94 178 ASN A N 1
ATOM 1420 C CA . ASN A 1 178 ? -8.810 -11.317 17.220 1.00 66.94 178 ASN A CA 1
ATOM 1421 C C . ASN A 1 178 ? -10.039 -11.356 16.279 1.00 66.94 178 ASN A C 1
ATOM 1423 O O . ASN A 1 178 ? -10.061 -12.140 15.324 1.00 66.94 178 ASN A O 1
ATOM 1427 N N . SER A 1 179 ? -11.095 -10.580 16.557 1.00 72.88 179 SER A N 1
ATOM 1428 C CA . SER A 1 179 ? -12.315 -10.533 15.738 1.00 72.88 179 SER A CA 1
ATOM 1429 C C . SER A 1 179 ? -12.441 -9.270 14.881 1.00 72.88 179 SER A C 1
ATOM 1431 O O . SER A 1 179 ? -13.220 -9.255 13.924 1.00 72.88 179 SER A O 1
ATOM 1433 N N . THR A 1 180 ? -11.646 -8.228 15.159 1.00 80.94 180 THR A N 1
ATOM 1434 C CA . THR A 1 180 ? -11.742 -6.938 14.449 1.00 80.94 180 THR A CA 1
ATOM 1435 C C . THR A 1 180 ? -11.376 -7.060 12.968 1.00 80.94 180 THR A C 1
ATOM 1437 O O . THR A 1 180 ? -11.882 -6.290 12.155 1.00 80.94 180 THR A O 1
ATOM 1440 N N . LEU A 1 181 ? -10.554 -8.047 12.596 1.00 92.00 181 LEU A N 1
ATOM 1441 C CA . LEU A 1 181 ? -10.069 -8.243 11.223 1.00 92.00 181 LEU A CA 1
ATOM 1442 C C . LEU A 1 181 ? -10.759 -9.398 10.483 1.00 92.00 181 LEU A C 1
ATOM 1444 O O . LEU A 1 181 ? -10.282 -9.828 9.437 1.00 92.00 181 LEU A O 1
ATOM 1448 N N . LYS A 1 182 ? -11.855 -9.945 11.024 1.00 91.19 182 LYS A N 1
ATOM 1449 C CA . LYS A 1 182 ? -12.469 -11.187 10.521 1.00 91.19 182 LYS A CA 1
ATOM 1450 C C . LYS A 1 182 ? -12.897 -11.128 9.046 1.00 91.19 182 LYS A C 1
ATOM 1452 O O . LYS A 1 182 ? -12.944 -12.160 8.389 1.00 91.19 182 LYS A O 1
ATOM 1457 N N . HIS A 1 183 ? -13.224 -9.944 8.538 1.00 94.44 183 HIS A N 1
ATOM 1458 C CA . HIS A 1 183 ? -13.694 -9.731 7.169 1.00 94.44 183 HIS A CA 1
ATOM 1459 C C . HIS A 1 183 ? -12.787 -8.758 6.402 1.00 94.44 183 HIS A C 1
ATOM 1461 O O . HIS A 1 183 ? -13.267 -8.004 5.553 1.00 94.44 183 HIS A O 1
ATOM 1467 N N . LEU A 1 184 ? -11.491 -8.760 6.736 1.00 96.19 184 LEU A N 1
ATOM 1468 C CA . LEU A 1 184 ? -10.454 -8.000 6.051 1.00 96.19 184 LEU A CA 1
ATOM 1469 C C . LEU A 1 184 ? -9.719 -8.893 5.046 1.00 96.19 184 LEU A C 1
ATOM 1471 O O . LEU A 1 184 ? -9.116 -9.889 5.440 1.00 96.19 184 LEU A O 1
ATOM 1475 N N . ASP A 1 185 ? -9.711 -8.483 3.781 1.00 97.50 185 ASP A N 1
ATOM 1476 C CA . ASP A 1 185 ? -8.808 -9.011 2.758 1.00 97.50 185 ASP A CA 1
ATOM 1477 C C . ASP A 1 185 ? -7.819 -7.922 2.326 1.00 97.50 185 ASP A C 1
ATOM 1479 O O . ASP A 1 185 ? -8.152 -6.736 2.288 1.00 97.50 185 ASP A O 1
ATOM 1483 N N . ILE A 1 186 ? -6.589 -8.314 2.007 1.00 98.31 186 ILE A N 1
ATOM 1484 C CA . ILE A 1 186 ? -5.526 -7.390 1.609 1.00 98.31 186 ILE A CA 1
ATOM 1485 C C . ILE A 1 186 ? -4.951 -7.825 0.269 1.00 98.31 186 ILE A C 1
ATOM 1487 O O . ILE A 1 186 ? -4.616 -8.992 0.088 1.00 98.31 186 ILE A O 1
ATOM 1491 N N . TYR A 1 187 ? -4.791 -6.879 -0.649 1.00 97.69 187 TYR A N 1
ATOM 1492 C CA . TYR A 1 187 ? -4.207 -7.093 -1.967 1.00 97.69 187 TYR A CA 1
ATOM 1493 C C . TYR A 1 187 ? -2.969 -6.218 -2.104 1.00 97.69 187 TYR A C 1
ATOM 1495 O O . TYR A 1 187 ? -3.041 -4.991 -2.042 1.00 97.69 187 TYR A O 1
ATOM 1503 N N . THR A 1 188 ? -1.809 -6.838 -2.283 1.00 97.06 188 THR A N 1
ATOM 1504 C CA . THR A 1 188 ? -0.540 -6.120 -2.364 1.00 97.06 188 THR A CA 1
ATOM 1505 C C . THR A 1 188 ? 0.084 -6.213 -3.746 1.00 97.06 188 THR A C 1
ATOM 1507 O O . THR A 1 188 ? 0.051 -7.243 -4.417 1.00 97.06 188 THR A O 1
ATOM 1510 N N . VAL A 1 189 ? 0.685 -5.112 -4.178 1.00 94.06 189 VAL A N 1
ATOM 1511 C CA . VAL A 1 189 ? 1.323 -4.979 -5.485 1.00 94.06 189 VAL A CA 1
ATOM 1512 C C . VAL A 1 189 ? 2.728 -4.428 -5.281 1.00 94.06 189 VAL A C 1
ATOM 1514 O O . VAL A 1 189 ? 2.888 -3.303 -4.804 1.00 94.06 189 VAL A O 1
ATOM 1517 N N . GLY A 1 190 ? 3.755 -5.224 -5.592 1.00 93.12 190 GLY A N 1
ATOM 1518 C CA . GLY A 1 190 ? 5.158 -4.828 -5.408 1.00 93.12 190 GLY A CA 1
ATOM 1519 C C . GLY A 1 190 ? 5.476 -4.378 -3.975 1.00 93.12 190 GLY A C 1
ATOM 1520 O O . GLY A 1 190 ? 6.236 -3.437 -3.774 1.00 93.12 190 GLY A O 1
ATOM 1521 N N . SER A 1 191 ? 4.824 -4.975 -2.972 1.00 95.81 191 SER A N 1
ATOM 1522 C CA . SER A 1 191 ? 4.852 -4.509 -1.580 1.00 95.81 191 SER A CA 1
ATOM 1523 C C . SER A 1 191 ? 6.268 -4.361 -1.023 1.00 95.81 191 SER A C 1
ATOM 1525 O O . SER A 1 191 ? 7.063 -5.295 -1.072 1.00 95.81 191 SER A O 1
ATOM 1527 N N . ALA A 1 192 ? 6.553 -3.230 -0.377 1.00 95.44 192 ALA A N 1
ATOM 1528 C CA . ALA A 1 192 ? 7.768 -3.076 0.426 1.00 95.44 192 ALA A CA 1
ATOM 1529 C C . ALA A 1 192 ? 7.692 -3.846 1.765 1.00 95.44 192 ALA A C 1
ATOM 1531 O O . ALA A 1 192 ? 8.702 -3.968 2.467 1.00 95.44 192 ALA A O 1
ATOM 1532 N N . PHE A 1 193 ? 6.505 -4.353 2.132 1.00 97.69 193 PHE A N 1
ATOM 1533 C CA . PHE A 1 193 ? 6.268 -5.221 3.291 1.00 97.69 193 PHE A CA 1
ATOM 1534 C C . PHE A 1 193 ? 6.274 -6.682 2.894 1.00 97.69 193 PHE A C 1
ATOM 1536 O O . PHE A 1 193 ? 5.856 -7.033 1.792 1.00 97.69 193 PHE A O 1
ATOM 1543 N N . ASN A 1 194 ? 6.745 -7.527 3.807 1.00 97.94 194 ASN A N 1
ATOM 1544 C CA . ASN A 1 194 ? 6.776 -8.957 3.582 1.00 97.94 194 ASN A CA 1
ATOM 1545 C C . ASN A 1 194 ? 5.349 -9.528 3.633 1.00 97.94 194 ASN A C 1
ATOM 1547 O O . ASN A 1 194 ? 4.692 -9.515 4.672 1.00 97.94 194 ASN A O 1
ATOM 1551 N N . ASN A 1 195 ? 4.862 -10.022 2.503 1.00 98.12 195 ASN A N 1
ATOM 1552 C CA . ASN A 1 195 ? 3.511 -10.526 2.312 1.00 98.12 195 ASN A CA 1
ATOM 1553 C C . ASN A 1 195 ? 3.241 -11.774 3.161 1.00 98.12 195 ASN A C 1
ATOM 1555 O O . ASN A 1 195 ? 2.122 -11.932 3.636 1.00 98.12 195 ASN A O 1
ATOM 1559 N N . GLN A 1 196 ? 4.248 -12.621 3.411 1.00 98.00 196 GLN A N 1
ATOM 1560 C CA . GLN A 1 196 ? 4.100 -13.769 4.313 1.00 98.00 196 GLN A CA 1
ATOM 1561 C C . GLN A 1 196 ? 3.906 -13.301 5.760 1.00 98.00 196 GLN A C 1
ATOM 1563 O O . GLN A 1 196 ? 2.965 -13.726 6.421 1.00 98.00 196 GLN A O 1
ATOM 1568 N N . GLN A 1 197 ? 4.715 -12.344 6.226 1.00 97.56 197 GLN A N 1
ATOM 1569 C CA . GLN A 1 197 ? 4.524 -11.715 7.536 1.00 97.56 197 GLN A CA 1
ATOM 1570 C C . GLN A 1 197 ? 3.150 -11.036 7.639 1.00 97.56 197 GLN A C 1
ATOM 1572 O O . GLN A 1 197 ? 2.500 -11.109 8.679 1.00 97.56 197 GLN A O 1
ATOM 1577 N N . MET A 1 198 ? 2.695 -10.377 6.570 1.00 97.81 198 MET A N 1
ATOM 1578 C CA . MET A 1 198 ? 1.371 -9.755 6.514 1.00 97.81 198 MET A CA 1
ATOM 1579 C C . MET A 1 198 ? 0.258 -10.801 6.639 1.00 97.81 198 MET A C 1
ATOM 1581 O O . MET A 1 198 ? -0.671 -10.600 7.421 1.00 97.81 198 MET A O 1
ATOM 1585 N N . ALA A 1 199 ? 0.377 -11.923 5.923 1.00 97.62 199 ALA A N 1
ATOM 1586 C CA . ALA A 1 199 ? -0.558 -13.040 5.993 1.00 97.62 199 ALA A CA 1
ATOM 1587 C C . ALA A 1 199 ? -0.600 -13.655 7.395 1.00 97.62 199 ALA A C 1
ATOM 1589 O O . ALA A 1 199 ? -1.683 -13.898 7.919 1.00 97.62 199 ALA A O 1
ATOM 1590 N N . ASP A 1 200 ? 0.552 -13.830 8.039 1.00 96.00 200 ASP A N 1
ATOM 1591 C CA . ASP A 1 200 ? 0.648 -14.409 9.381 1.00 96.00 200 ASP A CA 1
ATOM 1592 C C . ASP A 1 200 ? 0.024 -13.487 10.441 1.00 96.00 200 ASP A C 1
ATOM 1594 O O . ASP A 1 200 ? -0.757 -13.936 11.287 1.00 96.00 200 ASP A O 1
ATOM 1598 N N . LEU A 1 201 ? 0.304 -12.179 10.362 1.00 94.94 201 LEU A N 1
ATOM 1599 C CA . LEU A 1 201 ? -0.314 -11.169 11.226 1.00 94.94 201 LEU A CA 1
ATOM 1600 C C . LEU A 1 201 ? -1.832 -11.131 11.030 1.00 94.94 201 LEU A C 1
ATOM 1602 O O . LEU A 1 201 ? -2.575 -11.163 12.013 1.00 94.94 201 LEU A O 1
ATOM 1606 N N . LEU A 1 202 ? -2.304 -11.084 9.782 1.00 95.25 202 LEU A N 1
ATOM 1607 C CA . LEU A 1 202 ? -3.732 -11.037 9.489 1.00 95.25 202 LEU A CA 1
ATOM 1608 C C . LEU A 1 202 ? -4.433 -12.317 9.943 1.00 95.25 202 LEU A C 1
ATOM 1610 O O . LEU A 1 202 ? -5.468 -12.242 10.600 1.00 95.25 202 LEU A O 1
ATOM 1614 N N . ASN A 1 203 ? -3.869 -13.488 9.655 1.00 93.69 203 ASN A N 1
ATOM 1615 C CA . ASN A 1 203 ? -4.435 -14.780 10.034 1.00 93.69 203 ASN A CA 1
ATOM 1616 C C . ASN A 1 203 ? -4.621 -14.888 11.553 1.00 93.69 203 ASN A C 1
ATOM 1618 O O . ASN A 1 203 ? -5.722 -15.196 12.016 1.00 93.69 203 ASN A O 1
ATOM 1622 N N . LYS A 1 204 ? -3.593 -14.521 12.329 1.00 91.44 204 LYS A N 1
ATOM 1623 C CA . LYS A 1 204 ? -3.659 -14.488 13.795 1.00 91.44 204 LYS A CA 1
ATOM 1624 C C . LYS A 1 204 ? -4.770 -13.560 14.303 1.00 91.44 204 LYS A C 1
ATOM 1626 O O . LYS A 1 204 ? -5.566 -13.958 15.149 1.00 91.44 204 LYS A O 1
ATOM 1631 N N . ASN A 1 205 ? -4.850 -12.344 13.764 1.00 91.38 205 ASN A N 1
ATOM 1632 C CA . ASN A 1 205 ? -5.750 -11.292 14.253 1.00 91.38 205 ASN A CA 1
ATOM 1633 C C . ASN A 1 205 ? -7.160 -11.327 13.622 1.00 91.38 205 ASN A C 1
ATOM 1635 O O . ASN A 1 205 ? -8.012 -10.509 13.965 1.00 91.38 205 ASN A O 1
ATOM 1639 N N . SER A 1 206 ? -7.418 -12.265 12.704 1.00 92.31 206 SER A N 1
ATOM 1640 C CA . SER A 1 206 ? -8.722 -12.495 12.055 1.00 92.31 206 SER A CA 1
ATOM 1641 C C . SER A 1 206 ? -9.332 -13.859 12.392 1.00 92.31 206 SER A C 1
ATOM 1643 O O . SER A 1 206 ? -10.358 -14.244 11.819 1.00 92.31 206 SER A O 1
ATOM 1645 N N . SER A 1 207 ? -8.704 -14.619 13.298 1.00 88.69 207 SER A N 1
ATOM 1646 C CA . SER A 1 207 ? -9.067 -16.013 13.591 1.00 88.69 207 SER A CA 1
ATOM 1647 C C . SER A 1 207 ? -9.102 -16.886 12.325 1.00 88.69 207 SER A C 1
ATOM 1649 O O . SER A 1 207 ? -10.012 -17.692 12.139 1.00 88.69 207 SER A O 1
ATOM 1651 N N . GLY A 1 208 ? -8.145 -16.661 11.422 1.00 88.94 208 GLY A N 1
ATOM 1652 C CA . GLY A 1 208 ? -7.972 -17.408 10.179 1.00 88.94 208 GLY A CA 1
ATOM 1653 C C . GLY A 1 208 ? -8.889 -17.035 9.013 1.00 88.94 208 GLY A C 1
ATOM 1654 O O . GLY A 1 208 ? -8.865 -17.735 8.007 1.00 88.94 208 GLY A O 1
ATOM 1655 N N . ASN A 1 209 ? -9.690 -15.970 9.122 1.00 91.06 209 ASN A N 1
ATOM 1656 C CA . ASN A 1 209 ? -10.679 -15.616 8.093 1.00 91.06 209 ASN A CA 1
ATOM 1657 C C . ASN A 1 209 ? -10.189 -14.576 7.073 1.00 91.06 209 ASN A C 1
ATOM 1659 O O . ASN A 1 209 ? -10.751 -14.496 5.984 1.00 91.06 209 ASN A O 1
ATOM 1663 N N . GLY A 1 210 ? -9.186 -13.768 7.425 1.00 92.44 210 GLY A N 1
ATOM 1664 C CA . GLY A 1 210 ? -8.642 -12.747 6.533 1.00 92.44 210 GLY A CA 1
ATOM 1665 C C . GLY A 1 210 ? -7.607 -13.312 5.565 1.00 92.44 210 GLY A C 1
ATOM 1666 O O . GLY A 1 210 ? -6.816 -14.184 5.937 1.00 92.44 210 GLY A O 1
ATOM 1667 N N . ASN A 1 211 ? -7.591 -12.791 4.337 1.00 95.94 211 ASN A N 1
ATOM 1668 C CA . ASN A 1 211 ? -6.709 -13.265 3.270 1.00 95.94 211 ASN A CA 1
ATOM 1669 C C . ASN A 1 211 ? -5.743 -12.177 2.804 1.00 95.94 211 ASN A C 1
ATOM 1671 O O . ASN A 1 211 ? -6.086 -10.997 2.761 1.00 95.94 211 ASN A O 1
ATOM 1675 N N . VAL A 1 212 ? -4.541 -12.591 2.405 1.00 98.12 212 VAL A N 1
ATOM 1676 C CA . VAL A 1 212 ? -3.576 -11.726 1.719 1.00 98.12 212 VAL A CA 1
ATOM 1677 C C . VAL A 1 212 ? -3.340 -12.274 0.324 1.00 98.12 212 VAL A C 1
ATOM 1679 O O . VAL A 1 212 ? -2.985 -13.438 0.159 1.00 98.12 212 VAL A O 1
ATOM 1682 N N . PHE A 1 213 ? -3.502 -11.422 -0.674 1.00 97.69 213 PHE A N 1
ATOM 1683 C CA . PHE A 1 213 ? -3.195 -11.698 -2.064 1.00 97.69 213 PHE A CA 1
ATOM 1684 C C . PHE A 1 213 ? -2.056 -10.794 -2.514 1.00 97.69 213 PHE A C 1
ATOM 1686 O O . PHE A 1 213 ? -2.006 -9.628 -2.131 1.00 97.69 213 PHE A O 1
ATOM 1693 N N . ALA A 1 214 ? -1.148 -11.302 -3.341 1.00 96.81 214 ALA A N 1
ATOM 1694 C CA . ALA A 1 214 ? 0.006 -10.537 -3.794 1.00 96.81 214 ALA A CA 1
ATOM 1695 C C . ALA A 1 214 ? 0.231 -10.634 -5.304 1.00 96.81 214 ALA A C 1
ATOM 1697 O O . ALA A 1 214 ? -0.068 -11.649 -5.932 1.00 96.81 214 ALA A O 1
ATOM 1698 N N . GLN A 1 215 ? 0.814 -9.572 -5.854 1.00 94.75 215 GLN A N 1
ATOM 1699 C CA . GLN A 1 215 ? 1.485 -9.536 -7.149 1.00 94.75 215 GLN A CA 1
ATOM 1700 C C . GLN A 1 215 ? 2.907 -9.018 -6.945 1.00 94.75 215 GLN A C 1
ATOM 1702 O O . GLN A 1 215 ? 3.107 -7.904 -6.454 1.00 94.75 215 GLN A O 1
ATOM 1707 N N . VAL A 1 216 ? 3.897 -9.820 -7.325 1.00 94.69 216 VAL A N 1
ATOM 1708 C CA . VAL A 1 216 ? 5.318 -9.481 -7.209 1.00 94.69 216 VAL A CA 1
ATOM 1709 C C . VAL A 1 216 ? 6.036 -9.960 -8.462 1.00 94.69 216 VAL A C 1
ATOM 1711 O O . VAL A 1 216 ? 6.172 -11.160 -8.689 1.00 94.69 216 VAL A O 1
ATOM 1714 N N . HIS A 1 217 ? 6.495 -9.023 -9.286 1.00 94.69 217 HIS A N 1
ATOM 1715 C CA . HIS A 1 217 ? 7.329 -9.341 -10.437 1.00 94.69 217 HIS A CA 1
ATOM 1716 C C . HIS A 1 217 ? 8.720 -9.784 -9.962 1.00 94.69 217 HIS A C 1
ATOM 1718 O O . HIS A 1 217 ? 9.304 -9.159 -9.078 1.00 94.69 217 HIS A O 1
ATOM 1724 N N . LYS A 1 218 ? 9.293 -10.823 -10.576 1.00 94.38 218 LYS A N 1
ATOM 1725 C CA . LYS A 1 218 ? 10.596 -11.387 -10.168 1.00 94.38 218 LYS A CA 1
ATOM 1726 C C . LYS A 1 218 ? 11.779 -10.411 -10.203 1.00 94.38 218 LYS A C 1
ATOM 1728 O O . LYS A 1 218 ? 12.738 -10.588 -9.464 1.00 94.38 218 LYS A O 1
ATOM 1733 N N . ASP A 1 219 ? 11.699 -9.388 -11.049 1.00 93.44 219 ASP A N 1
ATOM 1734 C CA . ASP A 1 219 ? 12.715 -8.329 -11.160 1.00 93.44 219 ASP A CA 1
ATOM 1735 C C . ASP A 1 219 ? 12.330 -7.034 -10.405 1.00 93.44 219 ASP A C 1
ATOM 1737 O O . ASP A 1 219 ? 13.031 -6.031 -10.511 1.00 93.44 219 ASP A O 1
ATOM 1741 N N . ASP A 1 220 ? 11.208 -7.011 -9.673 1.00 92.00 220 ASP A N 1
ATOM 1742 C CA . ASP A 1 220 ? 10.814 -5.857 -8.854 1.00 92.00 220 ASP A CA 1
ATOM 1743 C C . ASP A 1 220 ? 11.689 -5.772 -7.600 1.00 92.00 220 ASP A C 1
ATOM 1745 O O . ASP A 1 220 ? 11.500 -6.528 -6.645 1.00 92.00 220 ASP A O 1
ATOM 1749 N N . PHE A 1 221 ? 12.632 -4.828 -7.583 1.00 89.94 221 PHE A N 1
ATOM 1750 C CA . PHE A 1 221 ? 13.559 -4.631 -6.469 1.00 89.94 221 PHE A CA 1
ATOM 1751 C C . PHE A 1 221 ? 12.849 -4.285 -5.152 1.00 89.94 221 PHE A C 1
ATOM 1753 O O . PHE A 1 221 ? 13.261 -4.736 -4.082 1.00 89.94 221 PHE A O 1
ATOM 1760 N N . VAL A 1 222 ? 11.766 -3.508 -5.202 1.00 90.44 222 VAL A N 1
ATOM 1761 C CA . VAL A 1 222 ? 11.038 -3.123 -3.988 1.00 90.44 222 VAL A CA 1
ATOM 1762 C C . VAL A 1 222 ? 10.293 -4.330 -3.431 1.00 90.44 222 VAL A C 1
ATOM 1764 O O . VAL A 1 222 ? 10.410 -4.624 -2.244 1.00 90.44 222 VAL A O 1
ATOM 1767 N N . GLY A 1 223 ? 9.581 -5.063 -4.286 1.00 92.69 223 GLY A N 1
ATOM 1768 C CA . GLY A 1 223 ? 8.855 -6.264 -3.882 1.00 92.69 223 GLY A CA 1
ATOM 1769 C C . GLY A 1 223 ? 9.784 -7.357 -3.351 1.00 92.69 223 GLY A C 1
ATOM 1770 O O . GLY A 1 223 ? 9.600 -7.847 -2.236 1.00 92.69 223 GLY A O 1
ATOM 1771 N N . THR A 1 224 ? 10.801 -7.717 -4.133 1.00 93.94 224 THR A N 1
ATOM 1772 C CA . THR A 1 224 ? 11.666 -8.874 -3.861 1.00 93.94 224 THR A CA 1
ATOM 1773 C C . THR A 1 224 ? 12.748 -8.573 -2.831 1.00 93.94 224 THR A C 1
ATOM 1775 O O . THR A 1 224 ? 12.844 -9.274 -1.830 1.00 93.94 224 THR A O 1
ATOM 1778 N N . PHE A 1 225 ? 13.541 -7.517 -3.021 1.00 89.62 225 PHE A N 1
ATOM 1779 C CA . PHE A 1 225 ? 14.691 -7.237 -2.164 1.00 89.62 225 PHE A CA 1
ATOM 1780 C C . PHE A 1 225 ? 14.297 -6.457 -0.908 1.00 89.62 225 PHE A C 1
ATOM 1782 O O . PHE A 1 225 ? 14.600 -6.885 0.203 1.00 89.62 225 PHE A O 1
ATOM 1789 N N . ILE A 1 226 ? 13.579 -5.337 -1.053 1.00 90.25 226 ILE A N 1
ATOM 1790 C CA . ILE A 1 226 ? 13.168 -4.529 0.110 1.00 90.25 226 ILE A CA 1
ATOM 1791 C C . ILE A 1 226 ? 12.072 -5.241 0.912 1.00 90.25 226 ILE A C 1
ATOM 1793 O O . ILE A 1 226 ? 12.136 -5.299 2.144 1.00 90.25 226 ILE A O 1
ATOM 1797 N N . GLY A 1 227 ? 11.067 -5.790 0.231 1.00 94.38 227 GLY A N 1
ATOM 1798 C CA . GLY A 1 227 ? 9.973 -6.540 0.843 1.00 94.38 227 GLY A CA 1
ATOM 1799 C C . GLY A 1 227 ? 10.352 -7.949 1.288 1.00 94.38 227 GLY A C 1
ATOM 1800 O O . GLY A 1 227 ? 9.722 -8.480 2.204 1.00 94.38 227 GLY A O 1
ATOM 1801 N N . GLY A 1 228 ? 11.391 -8.546 0.698 1.00 96.00 228 GLY A N 1
ATOM 1802 C CA . GLY A 1 228 ? 11.723 -9.951 0.932 1.00 96.00 228 GLY A CA 1
ATOM 1803 C C . GLY A 1 228 ? 10.635 -10.892 0.411 1.00 96.00 228 GLY A C 1
ATOM 1804 O O . GLY A 1 228 ? 10.417 -11.944 1.007 1.00 96.00 228 GLY A O 1
ATOM 1805 N N . ASN A 1 229 ? 9.875 -10.477 -0.607 1.00 97.25 229 ASN A N 1
ATOM 1806 C CA . ASN A 1 229 ? 8.751 -11.251 -1.116 1.00 97.25 229 ASN A CA 1
ATOM 1807 C C . ASN A 1 229 ? 9.188 -12.240 -2.187 1.00 97.25 229 ASN A C 1
ATOM 1809 O O . ASN A 1 229 ? 9.972 -11.906 -3.077 1.00 97.25 229 ASN A O 1
ATOM 1813 N N . GLU A 1 230 ? 8.600 -13.432 -2.144 1.00 95.31 230 GLU A N 1
ATOM 1814 C CA . GLU A 1 230 ? 8.668 -14.362 -3.263 1.00 95.31 230 GLU A CA 1
ATOM 1815 C C . GLU A 1 230 ? 7.950 -13.772 -4.481 1.00 95.31 230 GLU A C 1
ATOM 1817 O O . GLU A 1 230 ? 6.906 -13.120 -4.367 1.00 95.31 230 GLU A O 1
ATOM 1822 N N . ALA A 1 231 ? 8.533 -13.993 -5.656 1.00 95.06 231 ALA A N 1
ATOM 1823 C CA . ALA A 1 231 ? 7.939 -13.570 -6.910 1.00 95.06 231 ALA A CA 1
ATOM 1824 C C . ALA A 1 231 ? 6.698 -14.412 -7.227 1.00 95.06 231 ALA A C 1
ATOM 1826 O O . ALA A 1 231 ? 6.705 -15.631 -7.076 1.00 95.06 231 ALA A O 1
ATOM 1827 N N . THR A 1 232 ? 5.654 -13.767 -7.737 1.00 93.75 232 THR A N 1
ATOM 1828 C CA . THR A 1 232 ? 4.424 -14.428 -8.200 1.00 93.75 232 THR A CA 1
ATOM 1829 C C . THR A 1 232 ? 4.442 -14.705 -9.704 1.00 93.75 232 THR A C 1
ATOM 1831 O O . THR A 1 232 ? 3.474 -15.225 -10.247 1.00 93.75 232 THR A O 1
ATOM 1834 N N . GLY A 1 233 ? 5.513 -14.302 -10.386 1.00 92.81 233 GLY A N 1
ATOM 1835 C CA . GLY A 1 233 ? 5.709 -14.440 -11.823 1.00 92.81 233 GLY A CA 1
ATOM 1836 C C . GLY A 1 233 ? 6.559 -13.300 -12.373 1.00 92.81 233 GLY A C 1
ATOM 1837 O O . GLY A 1 233 ? 7.261 -12.601 -11.633 1.00 92.81 233 GLY A O 1
ATOM 1838 N N . GLY A 1 234 ? 6.467 -13.098 -13.676 1.00 92.12 234 GLY A N 1
ATOM 1839 C CA . GLY A 1 234 ? 7.107 -12.014 -14.392 1.00 92.12 234 GLY A CA 1
ATOM 1840 C C . GLY A 1 234 ? 8.179 -12.496 -15.357 1.00 92.12 234 GLY A C 1
ATOM 1841 O O . GLY A 1 234 ? 8.914 -13.454 -15.113 1.00 92.12 234 GLY A O 1
ATOM 1842 N N . THR A 1 235 ? 8.312 -11.768 -16.455 1.00 92.69 235 THR A N 1
ATOM 1843 C CA . THR A 1 235 ? 9.276 -12.029 -17.519 1.00 92.69 235 THR A CA 1
ATOM 1844 C C . THR A 1 235 ? 10.222 -10.842 -17.646 1.00 92.69 235 THR A C 1
ATOM 1846 O O . THR A 1 235 ? 9.784 -9.700 -17.779 1.00 92.69 235 THR A O 1
ATOM 1849 N N . THR A 1 236 ? 11.535 -11.099 -17.632 1.00 92.62 236 THR A N 1
ATOM 1850 C CA . THR A 1 236 ? 12.507 -10.047 -17.966 1.00 92.62 236 THR A CA 1
ATOM 1851 C C . THR A 1 236 ? 12.360 -9.717 -19.449 1.00 92.62 236 THR A C 1
ATOM 1853 O O . THR A 1 236 ? 12.497 -10.633 -20.259 1.00 92.62 236 THR A O 1
ATOM 1856 N N . PRO A 1 237 ? 12.114 -8.453 -19.834 1.00 87.88 237 PRO A N 1
ATOM 1857 C CA . PRO A 1 237 ? 11.987 -8.104 -21.243 1.00 87.88 237 PRO A CA 1
ATOM 1858 C C . PRO A 1 237 ? 13.281 -8.342 -22.023 1.00 87.88 237 PRO A C 1
ATOM 1860 O O . PRO A 1 237 ? 14.378 -8.119 -21.500 1.00 87.88 237 PRO A O 1
ATOM 1863 N N . ASP A 1 238 ? 13.135 -8.685 -23.303 1.00 87.12 238 ASP A N 1
ATOM 1864 C CA . ASP A 1 238 ? 14.252 -8.827 -24.238 1.00 87.12 238 ASP A CA 1
ATOM 1865 C C . ASP A 1 238 ? 15.159 -7.587 -24.242 1.00 87.12 238 ASP A C 1
ATOM 1867 O O . ASP A 1 238 ? 14.700 -6.440 -24.233 1.00 87.12 238 ASP A O 1
ATOM 1871 N N . GLY A 1 239 ? 16.473 -7.821 -24.259 1.00 87.12 239 GLY A N 1
ATOM 1872 C CA . GLY A 1 239 ? 17.477 -6.754 -24.217 1.00 87.12 239 GLY A CA 1
ATOM 1873 C C . GLY A 1 239 ? 17.668 -6.110 -22.838 1.00 87.12 239 GLY A C 1
ATOM 1874 O O . GLY A 1 239 ? 18.360 -5.097 -22.740 1.00 87.12 239 GLY A O 1
ATOM 1875 N N . SER A 1 240 ? 17.087 -6.678 -21.778 1.00 90.31 240 SER A N 1
ATOM 1876 C CA . SER A 1 240 ? 17.296 -6.247 -20.394 1.00 90.31 240 SER A CA 1
ATOM 1877 C C . SER A 1 240 ? 17.799 -7.384 -19.499 1.00 90.31 240 SER A C 1
ATOM 1879 O O . SER A 1 240 ? 17.916 -8.535 -19.914 1.00 90.31 240 SER A O 1
ATOM 1881 N N . THR A 1 241 ? 18.124 -7.054 -18.252 1.00 89.19 241 THR A N 1
ATOM 1882 C CA . THR A 1 241 ? 18.514 -8.011 -17.207 1.00 89.19 241 THR A CA 1
ATOM 1883 C C . THR A 1 241 ? 17.770 -7.690 -15.916 1.00 89.19 241 THR A C 1
ATOM 1885 O O . THR A 1 241 ? 17.342 -6.551 -15.722 1.00 89.19 241 THR A O 1
ATOM 1888 N N . SER A 1 242 ? 17.665 -8.653 -14.995 1.00 87.44 242 SER A N 1
ATOM 1889 C CA . SER A 1 242 ? 17.054 -8.421 -13.677 1.00 87.44 242 SER A CA 1
ATOM 1890 C C . SER A 1 242 ? 17.695 -7.252 -12.925 1.00 87.44 242 SER A C 1
ATOM 1892 O O . SER A 1 242 ? 16.999 -6.481 -12.276 1.00 87.44 242 SER A O 1
ATOM 1894 N N . PHE A 1 243 ? 19.014 -7.067 -13.058 1.00 84.88 243 PHE A N 1
ATOM 1895 C CA . PHE A 1 243 ? 19.717 -5.929 -12.462 1.00 84.88 243 PHE A CA 1
ATOM 1896 C C . PHE A 1 243 ? 19.270 -4.591 -13.071 1.00 84.88 243 PHE A C 1
ATOM 1898 O O . PHE A 1 243 ? 18.988 -3.640 -12.344 1.00 84.88 243 PHE A O 1
ATOM 1905 N N . ILE A 1 244 ? 19.166 -4.520 -14.402 1.00 86.44 244 ILE A N 1
ATOM 1906 C CA . ILE A 1 244 ? 18.727 -3.307 -15.103 1.00 86.44 244 ILE A CA 1
ATOM 1907 C C . ILE A 1 244 ? 17.263 -2.993 -14.780 1.00 86.44 244 ILE A C 1
ATOM 1909 O O . ILE A 1 244 ? 16.944 -1.840 -14.496 1.00 86.44 244 ILE A O 1
ATOM 1913 N N . GLU A 1 245 ? 16.371 -3.986 -14.807 1.00 88.75 245 GLU A N 1
ATOM 1914 C CA . GLU A 1 245 ? 14.960 -3.767 -14.469 1.00 88.75 245 GLU A CA 1
ATOM 1915 C C . GLU A 1 245 ? 14.771 -3.405 -12.994 1.00 88.75 245 GLU A C 1
ATOM 1917 O O . GLU A 1 245 ? 13.977 -2.513 -12.708 1.00 88.75 245 GLU A O 1
ATOM 1922 N N . GLY A 1 246 ? 15.552 -3.992 -12.082 1.00 81.75 246 GLY A N 1
ATOM 1923 C CA . GLY A 1 246 ? 15.560 -3.612 -10.670 1.00 81.75 246 GLY A CA 1
ATOM 1924 C C . GLY A 1 246 ? 15.994 -2.159 -10.452 1.00 81.75 246 GLY A C 1
ATOM 1925 O O . GLY A 1 246 ? 15.354 -1.434 -9.699 1.00 81.75 246 GLY A O 1
ATOM 1926 N N . LEU A 1 247 ? 17.020 -1.680 -11.168 1.00 76.56 247 LEU A N 1
ATOM 1927 C CA . LEU A 1 247 ? 17.382 -0.256 -11.142 1.00 76.56 247 LEU A CA 1
ATOM 1928 C C . LEU A 1 247 ? 16.271 0.618 -11.728 1.00 76.56 247 LEU A C 1
ATOM 1930 O O . LEU A 1 247 ? 15.923 1.651 -11.154 1.00 76.56 247 LEU A O 1
ATOM 1934 N N . LYS A 1 248 ? 15.680 0.205 -12.855 1.00 82.31 248 LYS A N 1
ATOM 1935 C CA . LYS A 1 248 ? 14.583 0.961 -13.465 1.00 82.31 248 LYS A CA 1
ATOM 1936 C C . LYS A 1 248 ? 13.403 1.094 -12.518 1.00 82.31 248 LYS A C 1
ATOM 1938 O O . LYS A 1 248 ? 12.832 2.174 -12.439 1.00 82.31 248 LYS A O 1
ATOM 1943 N N . SER A 1 249 ? 13.085 0.030 -11.783 1.00 77.75 249 SER A N 1
ATOM 1944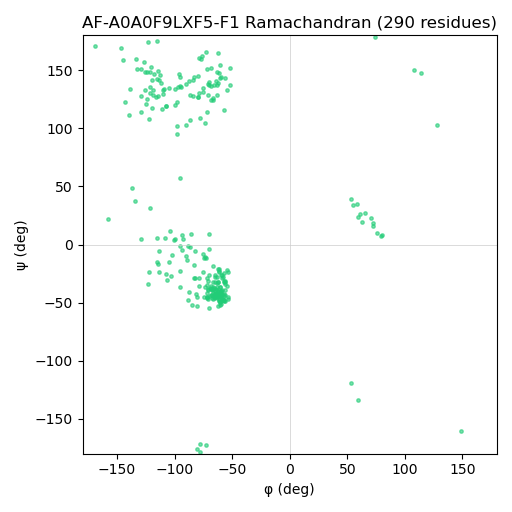 C CA . SER A 1 249 ? 11.969 -0.059 -10.841 1.00 77.75 249 SER A CA 1
ATOM 1945 C C . SER A 1 249 ? 11.965 1.039 -9.773 1.00 77.75 249 SER A C 1
ATOM 1947 O O . SER A 1 249 ? 10.907 1.333 -9.222 1.00 77.75 249 SER A O 1
ATOM 1949 N N . ILE A 1 250 ? 13.122 1.649 -9.509 1.00 66.38 250 ILE A N 1
ATOM 1950 C CA . ILE A 1 250 ? 13.304 2.732 -8.540 1.00 66.38 250 ILE A CA 1
ATOM 1951 C C . ILE A 1 250 ? 13.222 4.113 -9.210 1.00 66.38 250 ILE A C 1
ATOM 1953 O O . ILE A 1 250 ? 12.697 5.049 -8.614 1.00 66.38 250 ILE A O 1
ATOM 1957 N N . PHE A 1 251 ? 13.740 4.255 -10.436 1.00 64.50 251 PHE A N 1
ATOM 1958 C CA . PHE A 1 251 ? 14.027 5.566 -11.040 1.00 64.50 251 PHE A CA 1
ATOM 1959 C C . PHE A 1 251 ? 13.172 5.940 -12.262 1.00 64.50 251 PHE A C 1
ATOM 1961 O O . PHE A 1 251 ? 13.317 7.052 -12.765 1.00 64.50 251 PHE A O 1
ATOM 1968 N N . PHE A 1 252 ? 12.321 5.045 -12.778 1.00 68.44 252 PHE A N 1
ATOM 1969 C CA . PHE A 1 252 ? 11.592 5.264 -14.036 1.00 68.44 252 PHE A CA 1
ATOM 1970 C C . PHE A 1 252 ? 10.075 5.092 -13.912 1.00 68.44 252 PHE A C 1
ATOM 1972 O O . PHE A 1 252 ? 9.560 4.361 -13.068 1.00 68.44 252 PHE A O 1
ATOM 1979 N N . ASP A 1 253 ? 9.358 5.722 -14.846 1.00 64.44 253 ASP A N 1
ATOM 1980 C CA . ASP A 1 253 ? 7.897 5.767 -14.843 1.00 64.44 253 ASP A CA 1
ATOM 1981 C C . ASP A 1 253 ? 7.215 4.500 -15.349 1.00 64.44 253 ASP A C 1
ATOM 1983 O O . ASP A 1 253 ? 6.086 4.249 -14.948 1.00 64.44 253 ASP A O 1
ATOM 1987 N N . VAL A 1 254 ? 7.806 3.711 -16.249 1.00 72.50 254 VAL A N 1
ATOM 1988 C CA . VAL A 1 254 ? 7.220 2.438 -16.720 1.00 72.50 254 VAL A CA 1
ATOM 1989 C C . VAL A 1 254 ? 8.204 1.322 -16.435 1.00 72.50 254 VAL A C 1
ATOM 1991 O O . VAL A 1 254 ? 9.250 1.233 -17.076 1.00 72.50 254 VAL A O 1
ATOM 1994 N N . THR A 1 255 ? 7.878 0.494 -15.450 1.00 82.94 255 THR A N 1
ATOM 1995 C CA . THR A 1 255 ? 8.804 -0.487 -14.886 1.00 82.94 255 THR A CA 1
ATOM 1996 C C . THR A 1 255 ? 8.063 -1.735 -14.444 1.00 82.94 255 THR A C 1
ATOM 1998 O O . THR A 1 255 ? 6.837 -1.739 -14.316 1.00 82.94 255 THR A O 1
ATOM 2001 N N . VAL A 1 256 ? 8.824 -2.777 -14.125 1.00 84.06 256 VAL A N 1
ATOM 2002 C CA . VAL A 1 256 ? 8.335 -3.978 -13.436 1.00 84.06 256 VAL A CA 1
ATOM 2003 C C . VAL A 1 256 ? 7.605 -3.676 -12.118 1.00 84.06 256 VAL A C 1
ATOM 2005 O O . VAL A 1 256 ? 6.770 -4.468 -11.704 1.00 84.06 256 VAL A O 1
ATOM 2008 N N . HIS A 1 257 ? 7.868 -2.526 -11.481 1.00 87.62 257 HIS A N 1
ATOM 2009 C CA . HIS A 1 257 ? 7.302 -2.153 -10.181 1.00 87.62 257 HIS A CA 1
ATOM 2010 C C . HIS A 1 257 ? 5.956 -1.409 -10.268 1.00 87.62 257 HIS A C 1
ATOM 2012 O O . HIS A 1 257 ? 5.244 -1.281 -9.275 1.00 87.62 257 HIS A O 1
ATOM 2018 N N . ASN A 1 258 ? 5.560 -0.925 -11.446 1.00 83.31 258 ASN A N 1
ATOM 2019 C CA . ASN A 1 258 ? 4.260 -0.263 -11.644 1.00 83.31 258 ASN A CA 1
ATOM 2020 C C . ASN A 1 258 ? 3.453 -0.814 -12.828 1.00 83.31 258 ASN A C 1
ATOM 2022 O O . ASN A 1 258 ? 2.371 -0.317 -13.141 1.00 83.31 258 ASN A O 1
ATOM 2026 N N . SER A 1 259 ? 3.961 -1.872 -13.459 1.00 85.19 259 SER A N 1
ATOM 2027 C CA . SER A 1 259 ? 3.313 -2.591 -14.553 1.00 85.19 259 SER A CA 1
ATOM 2028 C C . SER A 1 259 ? 2.541 -3.805 -14.044 1.00 85.19 259 SER A C 1
ATOM 2030 O O . SER A 1 259 ? 2.799 -4.923 -14.473 1.00 85.19 259 SER A O 1
ATOM 2032 N N . TYR A 1 260 ? 1.607 -3.578 -13.126 1.00 85.06 260 TYR A N 1
ATOM 2033 C CA . TYR A 1 260 ? 0.749 -4.594 -12.507 1.00 85.06 260 TYR A CA 1
ATOM 2034 C C . TYR A 1 26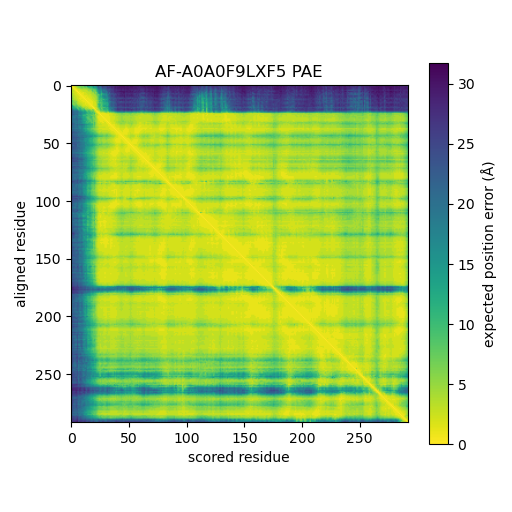0 ? -0.732 -4.375 -12.863 1.00 85.06 260 TYR A C 1
ATOM 2036 O O . TYR A 1 260 ? -1.071 -3.366 -13.491 1.00 85.06 260 TYR A O 1
ATOM 2044 N N . GLY A 1 261 ? -1.612 -5.296 -12.451 1.00 75.75 261 GLY A N 1
ATOM 2045 C CA . GLY A 1 261 ? -3.058 -5.201 -12.693 1.00 75.75 261 GLY A CA 1
ATOM 2046 C C . GLY A 1 261 ? -3.413 -5.138 -14.182 1.00 75.75 261 GLY A C 1
ATOM 2047 O O . GLY A 1 261 ? -2.864 -5.888 -14.994 1.00 75.75 261 GLY A O 1
ATOM 2048 N N . ASP A 1 262 ? -4.296 -4.208 -14.553 1.00 69.69 262 ASP A N 1
ATOM 2049 C CA . ASP A 1 262 ? -4.632 -3.947 -15.963 1.00 69.69 262 ASP A CA 1
ATOM 2050 C C . ASP A 1 262 ? -3.496 -3.279 -16.761 1.00 69.69 262 ASP A C 1
ATOM 2052 O O . ASP A 1 262 ? -3.582 -3.148 -17.985 1.00 69.69 262 ASP A O 1
ATOM 2056 N N . GLY A 1 263 ? -2.395 -2.939 -16.084 1.00 64.81 263 GLY A N 1
ATOM 2057 C CA . GLY A 1 263 ? -1.200 -2.352 -16.669 1.00 64.81 263 GLY A CA 1
ATOM 2058 C C . GLY A 1 263 ? -1.369 -0.885 -17.057 1.00 64.81 263 GLY A C 1
ATOM 2059 O O . GLY A 1 263 ? -2.435 -0.285 -16.927 1.00 64.81 263 GLY A O 1
ATOM 2060 N N . LYS A 1 264 ? -0.287 -0.288 -17.567 1.00 64.50 264 LYS A N 1
ATOM 2061 C CA . LYS A 1 264 ? -0.367 1.024 -18.221 1.00 64.50 264 LYS A CA 1
ATOM 2062 C C . LYS A 1 264 ? -1.072 0.902 -19.583 1.00 64.50 264 LYS A C 1
ATOM 2064 O O . LYS A 1 264 ? -0.945 -0.142 -20.235 1.00 64.50 264 LYS A O 1
ATOM 2069 N N . PRO A 1 265 ? -1.762 1.961 -20.054 1.00 52.12 265 PRO A N 1
ATOM 2070 C CA . PRO A 1 265 ? -2.418 1.962 -21.361 1.00 52.12 265 PRO A CA 1
ATOM 2071 C C . PRO A 1 265 ? -1.465 1.542 -22.495 1.00 52.12 265 PRO A C 1
ATOM 2073 O O . PRO A 1 265 ? -0.251 1.734 -22.417 1.00 52.12 265 PRO A O 1
ATOM 2076 N N . ASN A 1 266 ? -2.034 0.962 -23.557 1.00 54.91 266 ASN A N 1
ATOM 2077 C CA . ASN A 1 266 ? -1.344 0.466 -24.763 1.00 54.91 266 ASN A CA 1
ATOM 2078 C C . ASN A 1 266 ? -0.512 -0.819 -24.591 1.00 54.91 266 ASN A C 1
ATOM 2080 O O . ASN A 1 266 ? 0.344 -1.118 -25.421 1.00 54.91 266 ASN A O 1
ATOM 2084 N N . GLY A 1 267 ? -0.749 -1.603 -23.535 1.00 61.72 267 GLY A N 1
ATOM 2085 C CA . GLY A 1 267 ? -0.099 -2.907 -23.363 1.00 61.72 267 GLY A CA 1
ATOM 2086 C C . GLY A 1 267 ? 1.384 -2.822 -22.991 1.00 61.72 267 GLY A C 1
ATOM 2087 O O . GLY A 1 267 ? 2.089 -3.827 -23.065 1.00 61.72 267 GLY A O 1
ATOM 2088 N N . ALA A 1 268 ? 1.860 -1.653 -22.546 1.00 68.75 268 ALA A N 1
ATOM 2089 C CA . ALA A 1 268 ? 3.250 -1.434 -22.135 1.00 68.75 268 ALA A CA 1
ATOM 2090 C C . ALA A 1 268 ? 3.704 -2.387 -21.013 1.00 68.75 268 ALA A C 1
ATOM 2092 O O . ALA A 1 268 ? 4.895 -2.678 -20.889 1.00 68.75 268 ALA A O 1
ATOM 2093 N N . SER A 1 269 ? 2.750 -2.900 -20.233 1.00 79.81 269 SER A N 1
ATOM 2094 C CA . SER A 1 269 ? 2.981 -3.866 -19.161 1.00 79.81 269 SER A CA 1
ATOM 2095 C C . SER A 1 269 ? 3.057 -5.322 -19.642 1.00 79.81 269 SER A C 1
ATOM 2097 O O . SER A 1 269 ? 3.632 -6.150 -18.944 1.00 79.81 269 SER A O 1
ATOM 2099 N N . LYS A 1 270 ? 2.570 -5.644 -20.853 1.00 83.62 270 LYS A N 1
ATOM 2100 C CA . LYS A 1 270 ? 2.498 -7.023 -21.376 1.00 83.62 270 LYS A CA 1
ATOM 2101 C C . LYS A 1 270 ? 3.867 -7.692 -21.482 1.00 83.62 270 LYS A C 1
ATOM 2103 O O . LYS A 1 270 ? 4.004 -8.879 -21.209 1.00 83.62 270 LYS A O 1
ATOM 2108 N N . LYS A 1 271 ? 4.894 -6.922 -21.852 1.00 87.12 271 LYS A N 1
ATOM 2109 C CA . LYS A 1 271 ? 6.279 -7.412 -21.960 1.00 87.12 271 LYS A CA 1
ATOM 2110 C C . LYS A 1 271 ? 6.857 -7.914 -20.630 1.00 87.12 271 LYS A C 1
ATOM 2112 O O . LYS A 1 271 ? 7.817 -8.667 -20.658 1.00 87.12 271 LYS A O 1
ATOM 2117 N N . TYR A 1 272 ? 6.286 -7.494 -19.499 1.00 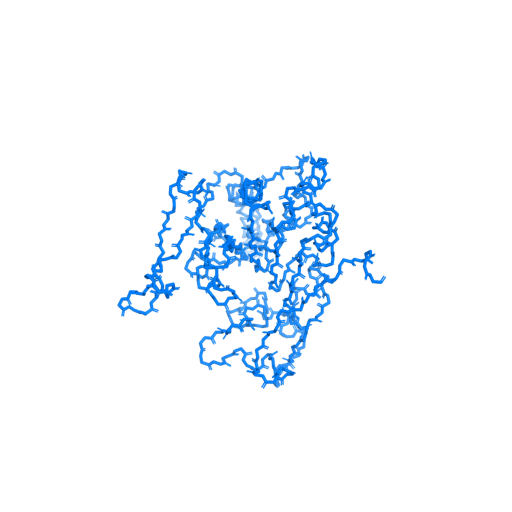90.19 272 TYR A N 1
ATOM 2118 C CA . TYR A 1 272 ? 6.718 -7.898 -18.162 1.00 90.19 272 TYR A CA 1
ATOM 2119 C C . TYR A 1 272 ? 5.998 -9.150 -17.649 1.00 90.19 272 TYR A C 1
ATOM 2121 O O . TYR A 1 272 ? 6.397 -9.701 -16.637 1.00 90.19 272 TYR A O 1
ATOM 2129 N N . TRP A 1 273 ? 4.952 -9.624 -18.328 1.00 91.31 273 TRP A N 1
ATOM 2130 C CA . TRP A 1 273 ? 4.122 -10.746 -17.864 1.00 91.31 273 TRP A CA 1
ATOM 2131 C C . TRP A 1 273 ? 3.853 -11.751 -18.981 1.00 91.31 273 TRP A C 1
ATOM 2133 O O . TRP A 1 273 ? 2.748 -12.268 -19.108 1.00 91.31 273 TRP A O 1
ATOM 2143 N N . GLN A 1 274 ? 4.842 -11.996 -19.841 1.00 89.94 274 GLN A N 1
ATOM 2144 C CA . GLN A 1 274 ? 4.708 -12.919 -20.977 1.00 89.94 274 GLN A CA 1
ATOM 2145 C C . GLN A 1 274 ? 4.535 -14.383 -20.541 1.00 89.94 274 GLN A C 1
ATOM 2147 O O . GLN A 1 274 ? 4.044 -15.202 -21.312 1.00 89.94 274 GLN A O 1
ATOM 2152 N N . ASP A 1 275 ? 4.904 -14.693 -19.302 1.00 88.44 275 ASP A N 1
ATOM 2153 C CA . ASP A 1 275 ? 4.654 -15.951 -18.605 1.00 88.44 275 ASP A CA 1
ATOM 2154 C C . ASP A 1 275 ? 3.184 -16.127 -18.179 1.00 88.44 275 ASP A C 1
ATOM 2156 O O . ASP A 1 275 ? 2.773 -17.233 -17.829 1.00 88.44 275 ASP A O 1
ATOM 2160 N N . SER A 1 276 ? 2.371 -15.067 -18.253 1.00 86.44 276 SER A N 1
ATOM 2161 C CA . SER A 1 276 ? 0.927 -15.116 -18.020 1.00 86.44 276 SER A CA 1
ATOM 2162 C C . SER A 1 276 ? 0.148 -15.276 -19.337 1.00 86.44 276 SER A C 1
ATOM 2164 O O . SER A 1 276 ? 0.431 -14.555 -20.300 1.00 86.44 276 SER A O 1
ATOM 2166 N N . PRO A 1 277 ? -0.886 -16.144 -19.406 1.00 84.25 277 PRO A N 1
ATOM 2167 C CA . PRO A 1 277 ? -1.641 -16.400 -20.639 1.00 84.25 277 PRO A CA 1
ATOM 2168 C C . PRO A 1 277 ? -2.265 -15.157 -21.285 1.00 84.25 277 PRO A C 1
ATOM 2170 O O . PRO A 1 277 ? -2.364 -15.074 -22.509 1.00 84.25 277 PRO A O 1
ATOM 2173 N N . ASP A 1 278 ? -2.692 -14.186 -20.476 1.00 84.94 278 ASP A N 1
ATOM 2174 C CA . ASP A 1 278 ? -3.280 -12.929 -20.943 1.00 84.94 278 ASP A CA 1
ATOM 2175 C C . ASP A 1 278 ? -2.294 -11.753 -20.910 1.00 84.94 278 ASP A C 1
ATOM 2177 O O . ASP A 1 278 ? -2.658 -10.623 -21.248 1.00 84.94 278 ASP A O 1
ATOM 2181 N N . GLY A 1 279 ? -1.032 -12.009 -20.555 1.00 84.88 279 GLY A N 1
ATOM 2182 C CA . GLY A 1 279 ? -0.011 -10.976 -20.462 1.00 84.88 279 GLY A CA 1
ATOM 2183 C C . GLY A 1 279 ? -0.204 -10.023 -19.282 1.00 84.88 279 GLY A C 1
ATOM 2184 O O . GLY A 1 279 ? 0.252 -8.880 -19.361 1.00 84.88 279 GLY A O 1
ATOM 2185 N N . LYS A 1 280 ? -0.924 -10.448 -18.234 1.00 85.88 280 LYS A N 1
ATOM 2186 C CA . LYS A 1 280 ? -1.218 -9.641 -17.042 1.00 85.88 280 LYS A CA 1
ATOM 2187 C C . LYS A 1 280 ? -0.763 -10.331 -15.762 1.00 85.88 280 LYS A C 1
ATOM 2189 O O . LYS A 1 280 ? -0.837 -11.554 -15.641 1.00 85.88 280 LYS A O 1
ATOM 2194 N N . ALA A 1 281 ? -0.375 -9.524 -14.779 1.00 89.12 281 ALA A N 1
ATOM 2195 C CA . ALA A 1 281 ? -0.144 -9.986 -13.417 1.00 89.12 281 ALA A CA 1
ATOM 2196 C C . ALA A 1 281 ? -1.431 -10.580 -12.819 1.00 89.12 281 ALA A C 1
ATOM 2198 O O . ALA A 1 281 ? -2.531 -10.076 -13.060 1.00 89.12 281 ALA A O 1
ATOM 2199 N N . LYS A 1 282 ? -1.296 -11.637 -12.015 1.00 88.50 282 LYS A N 1
ATOM 2200 C CA . LYS A 1 282 ? -2.412 -12.267 -11.300 1.00 88.50 282 LYS A CA 1
ATOM 2201 C C . LYS A 1 282 ? -2.151 -12.234 -9.809 1.00 88.50 282 LYS A C 1
ATOM 2203 O O . LYS A 1 282 ? -1.046 -12.533 -9.368 1.00 88.50 282 LYS A O 1
ATOM 2208 N N . PHE A 1 283 ? -3.179 -11.876 -9.048 1.00 93.12 283 PHE A N 1
ATOM 2209 C CA . PHE A 1 283 ? -3.132 -11.976 -7.599 1.00 93.12 283 PHE A CA 1
ATOM 2210 C C . PHE A 1 283 ? -3.059 -13.444 -7.184 1.00 93.12 283 PHE A C 1
ATOM 2212 O O . PHE A 1 283 ? -3.901 -14.248 -7.585 1.00 93.12 283 PHE A O 1
ATOM 2219 N N . ILE A 1 284 ? -2.054 -13.775 -6.378 1.00 95.12 284 ILE A N 1
ATOM 2220 C CA . ILE A 1 284 ? -1.874 -15.104 -5.796 1.00 95.12 284 ILE A CA 1
ATOM 2221 C C . ILE A 1 284 ? -2.149 -15.016 -4.299 1.00 95.12 284 ILE A C 1
ATOM 2223 O O . ILE A 1 284 ? -1.649 -14.111 -3.632 1.00 95.12 284 ILE A O 1
ATOM 2227 N N . LEU A 1 285 ? -2.944 -15.952 -3.775 1.00 97.19 285 LEU A N 1
ATOM 2228 C CA . LEU A 1 285 ? -3.169 -16.093 -2.338 1.00 97.19 285 LEU A CA 1
ATOM 2229 C C . LEU A 1 285 ? -1.853 -16.452 -1.639 1.00 97.19 285 LEU A C 1
ATOM 2231 O O . LEU A 1 285 ? -1.193 -17.419 -2.016 1.00 97.19 285 LEU A O 1
ATOM 2235 N N . ILE A 1 286 ? -1.510 -15.709 -0.592 1.00 97.44 286 ILE A N 1
ATOM 2236 C CA . ILE A 1 286 ? -0.375 -15.988 0.283 1.00 97.44 286 ILE A CA 1
ATOM 2237 C C . ILE A 1 286 ? -0.908 -16.717 1.521 1.00 97.44 286 ILE A C 1
ATOM 2239 O O . ILE A 1 286 ? -1.509 -16.082 2.391 1.00 97.44 286 ILE A O 1
ATOM 2243 N N . PRO A 1 287 ? -0.746 -18.050 1.615 1.00 93.94 287 PRO A N 1
ATOM 2244 C CA . PRO A 1 287 ? -1.237 -18.794 2.765 1.00 93.94 287 PRO A CA 1
ATOM 2245 C C . PRO A 1 287 ? -0.403 -18.447 3.998 1.00 93.94 287 PRO A C 1
ATOM 2247 O O . PRO A 1 287 ? 0.826 -18.393 3.926 1.00 93.94 287 PRO A O 1
ATOM 2250 N N . ALA A 1 288 ? -1.064 -18.252 5.139 1.00 91.69 288 ALA A N 1
ATOM 2251 C CA . ALA A 1 288 ? -0.375 -18.098 6.416 1.00 91.69 288 ALA A CA 1
ATOM 2252 C C . ALA A 1 288 ? 0.523 -19.315 6.694 1.00 91.69 288 ALA A C 1
ATOM 2254 O O . ALA A 1 288 ? 0.148 -20.449 6.392 1.00 91.69 288 ALA A O 1
ATOM 2255 N N . SER A 1 289 ? 1.690 -19.089 7.291 1.00 89.94 289 SER A N 1
ATOM 2256 C CA . SER A 1 289 ? 2.714 -20.107 7.551 1.00 89.94 289 SER A CA 1
ATOM 2257 C C . SER A 1 289 ? 2.172 -21.279 8.375 1.00 89.94 289 SER A C 1
ATOM 2259 O O . SER A 1 289 ? 2.568 -22.418 8.168 1.00 89.94 289 SER A O 1
ATOM 2261 N N . ASN A 1 290 ? 1.208 -21.012 9.259 1.00 75.88 290 ASN A N 1
ATOM 2262 C CA . ASN A 1 290 ? 0.581 -22.009 10.131 1.00 75.88 290 ASN A CA 1
ATOM 2263 C C . ASN A 1 290 ? -0.423 -22.922 9.396 1.00 75.88 290 ASN A C 1
ATOM 2265 O O . ASN A 1 290 ? -0.931 -23.866 9.995 1.00 75.88 290 ASN A O 1
ATOM 2269 N N . ASN A 1 291 ? -0.730 -22.618 8.131 1.00 60.28 291 ASN A N 1
ATOM 2270 C CA . ASN A 1 291 ? -1.634 -23.375 7.263 1.00 60.28 291 ASN A CA 1
ATOM 2271 C C . ASN A 1 291 ? -0.884 -24.132 6.142 1.00 60.28 291 ASN A C 1
ATOM 2273 O O . ASN A 1 291 ? -1.544 -24.665 5.248 1.00 60.28 291 ASN A O 1
ATOM 2277 N N . LYS A 1 292 ? 0.459 -24.126 6.146 1.00 54.50 292 LYS A N 1
ATOM 2278 C CA . LYS A 1 292 ? 1.307 -24.883 5.207 1.00 54.50 292 LYS A CA 1
ATOM 2279 C C . LYS A 1 292 ? 1.673 -26.260 5.756 1.00 54.50 292 LYS A C 1
ATOM 2281 O O . LYS A 1 292 ? 1.817 -26.386 6.992 1.00 54.50 292 LYS A O 1
#

Foldseek 3Di:
DVVVVVVVVVVVVCVVCCVVCVPCQLCCLFAVDAWKKKFWDADPVRHFDADPVRATDIDIDDPVVLLPAAADPVQAQFEEEDAEPDDPSNSVVLSCQAPHHGMYGDSDYTPDDSSSVVNLVCLQPPAEPVRHGGNLLVSLLVVLQRGLLRAYEYEYAQCRLSSNQSNLVRCLVPPPQLCSNQRYEYEYALYLAAQLSSQQSSCRSNVNRYWYWYAAQPLQCSNCPSHVYDHPAWDDAPPDDSVRLNVCNVPHDAGSRRQAHNGDPPLSSLRTHVVDPVSHTDIDINHHPVVD

Solvent-accessible surface area (backbone atoms only — not comparable to full-atom values): 15042 Å² total; per-residue (Å²): 112,68,70,59,53,52,51,52,50,51,49,51,48,50,51,50,50,49,54,55,45,48,57,49,51,28,45,36,56,33,66,68,42,81,67,49,39,35,35,58,43,55,49,98,86,67,48,75,38,55,49,99,84,73,43,75,42,68,44,78,53,52,77,70,48,69,73,60,73,68,54,51,96,86,54,26,32,38,33,19,29,41,35,74,89,31,52,72,69,54,36,56,51,47,27,45,37,58,74,60,33,44,28,36,49,47,56,73,55,58,98,46,69,70,30,40,52,47,48,52,48,38,56,74,75,52,52,37,85,92,73,40,66,38,40,60,28,54,49,48,45,56,49,39,73,71,29,9,60,69,24,24,36,42,36,16,30,26,49,11,20,33,42,53,40,48,29,47,50,50,44,68,75,74,52,94,63,38,58,46,32,34,35,26,36,35,40,32,34,21,18,38,30,38,53,59,61,42,14,39,50,40,23,62,36,9,71,64,56,23,49,30,29,35,32,22,35,64,40,10,37,47,12,33,67,66,10,64,31,78,56,67,44,53,32,79,43,90,99,62,45,56,69,57,42,24,55,35,37,76,78,49,91,83,26,59,50,67,34,43,35,78,32,46,84,90,56,71,19,29,59,39,13,65,82,29,96,86,26,43,60,59,78,41,80,43,73,30,72,91,77,109

Sequence (292 aa):
LKDKAEAEQLSKQLVYEAATAFTDEAFRKMFLTNIEFYQVMRDENGEVIKDENNEAIWKKLTDEEKQNLKPGKDNKVHIFNNGMFNSEDAAKKLALQNHQSDYLIHFPITNNALSELMVAGYQKFLESEGFGLTNAVKENIKVIAKYGKKGLIIDAHSRGGMTTGNTLRFINENHNDNSTLKHLDIYTVGSAFNNQQMADLLNKNSSGNGNVFAQVHKDDFVGTFIGGNEATGGTTPDGSTSFIEGLKSIFFDVTVHNSYGDGKPNGASKKYWQDSPDGKAKFILIPASNNK

Mean predicted aligned error: 6.85 Å

Secondary structure (DSSP, 8-state):
-HHHHHHHHHHHHHHHHHHHHHHHHHHIIIIISPPEEEEE-B-TTSPBPB-TTSPBPEEEPPHHHHTTPPP-TTS-EEEEE--TT--HHHHHHHHHHHH--SEEEE-PPPSSHHHHHHHHHHHHHT-BTTTB--HHHHHHHHHHHHHTTT-EEEEEETHHHHHHHHHHHHHHHH---TTTTTTEEEEEES-SS-HHHHHHHHHHHTTT--EEEEE-BTT-HIIIIIT-PPP-B--PPTT--HHHHHHHHHH-SSSTTT--TT-SGGGTTGGG-TTSTTSS---EEE--GGG-

Organism: NCBI:txid412755

pLDDT: mean 86.67, std 13.29, range [36.66, 98.31]

Radius of gyration: 19.74 Å; Cα contacts (8 Å, |Δi|>4): 594; chains: 1; bounding box: 68×53×47 Å

Nearest PDB structures (foldseek):
  4oyl-assembly3_C  TM=4.719E-01  e=3.694E-01  Mycothermus thermophilus
  4oyy-assembly10_J  TM=4.298E-01  e=7.532E-01  Mycothermus thermophilus
  5w95-assembly2_B  TM=5.716E-01  e=3.132E+00  Mycobacterium tuberculosis
  6rs4-assembly1_B  TM=3.660E-01  e=1.630E+00  Catharanthus roseus
  6ecf-assembly3_C  TM=4.640E-01  e=8.100E+00  Streptomyces tsusimaensis